Protein AF-A0A7W6FR55-F1 (afdb_monomer_lite)

Foldseek 3Di:
DDVVVVVPDPDPVNLLLLLLLLLLVLLQCQLVCVPPVQFPDPDCPDPPPDQPLSVVLVVCVVVVPRNNVLSVLSNVQSVCSNVVHCNQVSLVVNQVSLVVFLCSLVVSLVVLVVCVVVVNHDPLVNVQSVCSNQLTSVLSNLSSVLSCLVCVVVCVCVVDPDNPPPDPPPNPDPPVVNVVSSVSNNVSSVVSSVQRVLSRVPPRHHNTSVVVVDDD

Organism: NCBI:txid870476

Sequence (216 aa):
MSDAARIAHIDGARAVVIVRWVLGVQCLLSGLNWWFRILPFPNILDPVGGPMKHQVIAAMIATGWMFSAAKIVEILVGVALLANRFAVLILVVAFPILMTTFLLDAIPFGRAAVGFAAGQVTGANLWAAFLDMIFFGGAVFLMQGHLMIEWFGNYRQLFTPTPDAAVPDRGWSCPRAMAVLRWASILIGGASTVWIVGMVGQWLIPWSSLAVLAPR

Structure (mmCIF, N/CA/C/O backbone):
data_AF-A0A7W6FR55-F1
#
_entry.id   AF-A0A7W6FR55-F1
#
loop_
_atom_site.group_PDB
_atom_site.id
_atom_site.type_symbol
_atom_site.label_atom_id
_atom_site.label_alt_id
_atom_site.label_comp_id
_atom_site.label_asym_id
_atom_site.label_entity_id
_atom_site.label_seq_id
_atom_site.pdbx_PDB_ins_code
_atom_site.Cartn_x
_atom_site.Cartn_y
_atom_site.Cartn_z
_atom_site.occupancy
_atom_site.B_iso_or_equiv
_atom_site.auth_seq_id
_atom_site.auth_comp_id
_atom_site.auth_asym_id
_atom_site.auth_atom_id
_atom_site.pdbx_PDB_model_num
ATOM 1 N N . MET A 1 1 ? 37.189 7.272 3.637 1.00 53.88 1 MET A N 1
ATOM 2 C CA . MET A 1 1 ? 35.800 6.999 4.075 1.00 53.88 1 MET A CA 1
ATOM 3 C C . MET A 1 1 ? 35.817 5.682 4.825 1.00 53.88 1 MET A C 1
ATOM 5 O O . MET A 1 1 ? 36.243 4.704 4.230 1.00 53.88 1 MET A O 1
ATOM 9 N N . SER A 1 2 ? 35.465 5.671 6.113 1.00 62.78 2 SER A N 1
ATOM 10 C CA . SER A 1 2 ? 35.416 4.438 6.912 1.00 62.78 2 SER A CA 1
ATOM 11 C C . SER A 1 2 ? 34.261 3.543 6.450 1.00 62.78 2 SER A C 1
ATOM 13 O O . SER A 1 2 ? 33.240 4.047 5.977 1.00 62.78 2 SER A O 1
ATOM 15 N N . ASP A 1 3 ? 34.397 2.226 6.593 1.00 50.66 3 ASP A N 1
ATOM 16 C CA . ASP A 1 3 ? 33.393 1.245 6.150 1.00 50.66 3 ASP A CA 1
ATOM 17 C C . ASP A 1 3 ? 31.998 1.457 6.770 1.00 50.66 3 ASP A C 1
ATOM 19 O O . ASP A 1 3 ? 30.985 1.137 6.149 1.00 50.66 3 ASP A O 1
ATOM 23 N N . ALA A 1 4 ? 31.914 2.124 7.926 1.00 47.72 4 ALA A N 1
ATOM 24 C CA . ALA A 1 4 ? 30.654 2.550 8.538 1.00 47.72 4 ALA A CA 1
ATOM 25 C C . ALA A 1 4 ? 29.849 3.538 7.662 1.00 47.72 4 ALA A C 1
ATOM 27 O O . ALA A 1 4 ? 28.621 3.485 7.639 1.00 47.72 4 ALA A O 1
ATOM 28 N N . ALA A 1 5 ? 30.517 4.397 6.881 1.00 49.84 5 ALA A N 1
ATOM 29 C CA . ALA A 1 5 ? 29.856 5.321 5.954 1.00 49.84 5 ALA A CA 1
ATOM 30 C C . ALA A 1 5 ? 29.344 4.621 4.679 1.00 49.84 5 ALA A C 1
ATOM 32 O O . ALA A 1 5 ? 28.399 5.097 4.053 1.00 49.84 5 ALA A O 1
ATOM 33 N N . ARG A 1 6 ? 29.930 3.473 4.307 1.00 51.12 6 ARG A N 1
ATOM 34 C CA . ARG A 1 6 ? 29.458 2.635 3.190 1.00 51.12 6 ARG A CA 1
ATOM 35 C C . ARG A 1 6 ? 28.197 1.846 3.542 1.00 51.12 6 ARG A C 1
ATOM 37 O O . ARG A 1 6 ? 27.370 1.623 2.666 1.00 51.12 6 ARG A O 1
ATOM 44 N N . ILE A 1 7 ? 28.025 1.466 4.809 1.00 49.22 7 ILE A N 1
ATOM 45 C CA . ILE A 1 7 ? 26.832 0.748 5.294 1.00 49.22 7 ILE A CA 1
ATOM 46 C C . ILE A 1 7 ? 25.595 1.669 5.330 1.00 49.22 7 ILE A C 1
ATOM 48 O O . ILE A 1 7 ? 24.473 1.202 5.148 1.00 49.22 7 ILE A O 1
ATOM 52 N N . ALA A 1 8 ? 25.786 2.984 5.480 1.00 52.12 8 ALA A N 1
ATOM 53 C CA . ALA A 1 8 ? 24.696 3.960 5.541 1.00 52.12 8 ALA A CA 1
ATOM 54 C C . ALA A 1 8 ? 24.111 4.360 4.169 1.00 52.12 8 ALA A C 1
ATOM 56 O O . ALA A 1 8 ? 23.045 4.975 4.116 1.00 52.12 8 ALA A O 1
ATOM 57 N N . HIS A 1 9 ? 24.770 4.022 3.056 1.00 58.94 9 HIS A N 1
ATOM 58 C CA . HIS A 1 9 ? 24.291 4.365 1.719 1.00 58.94 9 HIS A CA 1
ATOM 59 C C . HIS A 1 9 ? 23.661 3.138 1.053 1.00 58.94 9 HIS A C 1
ATOM 61 O O . HIS A 1 9 ? 24.319 2.368 0.357 1.00 58.94 9 HIS A O 1
ATOM 67 N N . ILE A 1 10 ? 22.361 2.928 1.274 1.00 67.69 10 ILE A N 1
ATOM 68 C CA . ILE A 1 10 ? 21.606 1.995 0.434 1.00 67.69 10 ILE A CA 1
ATOM 69 C C . ILE A 1 10 ? 21.520 2.614 -0.964 1.00 67.69 10 ILE A C 1
ATOM 71 O O . ILE A 1 10 ? 20.791 3.587 -1.193 1.00 67.69 10 ILE A O 1
ATOM 75 N N . ASP A 1 11 ? 22.276 2.043 -1.898 1.00 81.50 11 ASP A N 1
ATOM 76 C CA . ASP A 1 11 ? 22.233 2.433 -3.304 1.00 81.50 11 ASP A CA 1
ATOM 77 C C . ASP A 1 11 ? 20.808 2.299 -3.855 1.00 81.50 11 ASP A C 1
ATOM 79 O O . ASP A 1 11 ? 20.072 1.377 -3.491 1.00 81.50 11 ASP A O 1
ATOM 83 N N . GLY A 1 12 ? 20.413 3.205 -4.755 1.00 79.69 12 GLY A N 1
ATOM 84 C CA . GLY A 1 12 ? 19.041 3.258 -5.275 1.00 79.69 12 GLY A CA 1
ATOM 85 C C . GLY A 1 12 ? 18.559 1.931 -5.852 1.00 79.69 12 GLY A C 1
ATOM 86 O O . GLY A 1 12 ? 17.456 1.494 -5.541 1.00 79.69 12 GLY A O 1
ATOM 87 N N . ALA A 1 13 ? 19.432 1.212 -6.559 1.00 86.50 13 ALA A N 1
ATOM 88 C CA . ALA A 1 13 ? 19.125 -0.113 -7.089 1.00 86.50 13 ALA A CA 1
ATOM 89 C C . ALA A 1 13 ? 18.755 -1.133 -5.993 1.00 86.50 13 ALA A C 1
ATOM 91 O O . ALA A 1 13 ? 17.812 -1.905 -6.159 1.00 86.50 13 ALA A O 1
ATOM 92 N N . ARG A 1 14 ? 19.458 -1.125 -4.852 1.00 91.25 14 ARG A N 1
ATOM 93 C CA . ARG A 1 14 ? 19.161 -2.031 -3.728 1.00 91.25 14 ARG A CA 1
ATOM 94 C C . ARG A 1 14 ? 17.834 -1.676 -3.079 1.00 91.25 14 ARG A C 1
ATOM 96 O O . ARG A 1 14 ? 17.050 -2.569 -2.776 1.00 91.25 14 ARG A O 1
ATOM 103 N N . ALA A 1 15 ? 17.569 -0.386 -2.901 1.00 91.88 15 ALA A N 1
ATOM 104 C CA . ALA A 1 15 ? 16.304 0.063 -2.345 1.00 91.88 15 ALA A CA 1
ATOM 105 C C . ALA A 1 15 ? 15.114 -0.296 -3.236 1.00 91.88 15 ALA A C 1
ATOM 107 O O . ALA A 1 15 ? 14.118 -0.791 -2.721 1.00 91.88 15 ALA A O 1
ATOM 108 N N . VAL A 1 16 ? 15.243 -0.135 -4.556 1.00 94.12 16 VAL A N 1
ATOM 109 C CA . VAL A 1 16 ? 14.222 -0.571 -5.518 1.00 94.12 16 VAL A CA 1
ATOM 110 C C . VAL A 1 16 ? 13.932 -2.060 -5.350 1.00 94.12 16 VAL A C 1
ATOM 112 O O . VAL A 1 16 ? 12.769 -2.441 -5.276 1.00 94.12 16 VAL A O 1
ATOM 115 N N . VAL A 1 17 ? 14.961 -2.906 -5.225 1.00 96.19 17 VAL A N 1
ATOM 116 C CA . VAL A 1 17 ? 14.761 -4.343 -4.978 1.00 96.19 17 VAL A CA 1
ATOM 117 C C . VAL A 1 17 ? 14.028 -4.571 -3.655 1.00 96.19 17 VAL A C 1
ATOM 119 O O . VAL A 1 17 ? 13.017 -5.266 -3.652 1.00 96.19 17 VAL A O 1
ATOM 122 N N . ILE A 1 18 ? 14.478 -3.965 -2.555 1.00 96.50 18 ILE A N 1
ATOM 123 C CA . ILE A 1 18 ? 13.850 -4.134 -1.235 1.00 96.50 18 ILE A CA 1
ATOM 124 C C . ILE A 1 18 ? 12.379 -3.711 -1.280 1.00 96.50 18 ILE A C 1
ATOM 126 O O . ILE A 1 18 ? 11.505 -4.514 -0.970 1.00 96.50 18 ILE A O 1
ATOM 130 N N . VAL A 1 19 ? 12.090 -2.485 -1.718 1.00 97.00 19 VAL A N 1
ATOM 131 C CA . VAL A 1 19 ? 10.726 -1.941 -1.747 1.00 97.00 19 VAL A CA 1
ATOM 132 C C . VAL A 1 19 ? 9.830 -2.750 -2.684 1.00 97.00 19 VAL A C 1
ATOM 134 O O . VAL A 1 19 ? 8.685 -3.028 -2.339 1.00 97.00 19 VAL A O 1
ATOM 137 N N . ARG A 1 20 ? 10.349 -3.206 -3.830 1.00 97.38 20 ARG A N 1
ATOM 138 C CA . ARG A 1 20 ? 9.617 -4.080 -4.757 1.00 97.38 20 ARG A CA 1
ATOM 139 C C . ARG A 1 20 ? 9.228 -5.403 -4.109 1.00 97.38 20 ARG A C 1
ATOM 141 O O . ARG A 1 20 ? 8.096 -5.845 -4.274 1.00 97.38 20 ARG A O 1
ATOM 148 N N . TRP A 1 21 ? 10.152 -6.035 -3.391 1.00 97.88 21 TRP A N 1
ATOM 149 C CA . TRP A 1 21 ? 9.871 -7.279 -2.679 1.00 97.88 21 TRP A CA 1
ATOM 150 C C . TRP A 1 21 ? 8.853 -7.066 -1.562 1.00 97.88 21 TRP A C 1
ATOM 152 O O . TRP A 1 21 ? 7.887 -7.816 -1.479 1.00 97.88 21 TRP A O 1
ATOM 162 N N . VAL A 1 22 ? 9.030 -6.021 -0.753 1.00 97.50 22 VAL A N 1
ATOM 163 C CA . VAL A 1 22 ? 8.122 -5.682 0.350 1.00 97.50 22 VAL A CA 1
ATOM 164 C C . VAL A 1 22 ? 6.705 -5.423 -0.173 1.00 97.50 22 VAL A C 1
ATOM 166 O O . VAL A 1 22 ? 5.767 -6.085 0.265 1.00 97.50 22 VAL A O 1
ATOM 169 N N . LEU A 1 23 ? 6.545 -4.546 -1.171 1.00 97.94 23 LEU A N 1
ATOM 170 C CA . LEU A 1 23 ? 5.249 -4.285 -1.802 1.00 97.94 23 LEU A CA 1
ATOM 171 C C . LEU A 1 23 ? 4.663 -5.553 -2.439 1.00 97.94 23 LEU A C 1
ATOM 173 O O . LEU A 1 23 ? 3.483 -5.843 -2.262 1.00 97.94 23 LEU A O 1
ATOM 177 N N . GLY A 1 24 ? 5.490 -6.336 -3.138 1.00 97.62 24 GLY A N 1
ATOM 178 C CA . GLY A 1 24 ? 5.072 -7.581 -3.778 1.00 97.62 24 GLY A CA 1
ATOM 179 C C . GLY A 1 24 ? 4.526 -8.608 -2.784 1.00 97.62 24 GLY A C 1
ATOM 180 O O . GLY A 1 24 ? 3.457 -9.172 -3.014 1.00 97.62 24 GLY A O 1
ATOM 181 N N . VAL A 1 25 ? 5.209 -8.808 -1.650 1.00 96.50 25 VAL A N 1
ATOM 182 C CA . VAL A 1 25 ? 4.732 -9.675 -0.561 1.00 96.50 25 VAL A CA 1
ATOM 183 C C . VAL A 1 25 ? 3.415 -9.152 0.006 1.00 96.50 25 VAL A C 1
ATOM 185 O O . VAL A 1 25 ? 2.478 -9.932 0.156 1.00 96.50 25 VAL A O 1
ATOM 188 N N . GLN A 1 26 ? 3.305 -7.851 0.288 1.00 95.44 26 GLN A N 1
ATOM 189 C CA . GLN A 1 26 ? 2.077 -7.280 0.848 1.00 95.44 26 GLN A CA 1
ATOM 190 C C . GLN A 1 26 ? 0.877 -7.429 -0.090 1.00 95.44 26 GLN A C 1
ATOM 192 O O . GLN A 1 26 ? -0.183 -7.873 0.351 1.00 95.44 26 GLN A O 1
ATOM 197 N N . CYS A 1 27 ? 1.037 -7.120 -1.381 1.00 96.69 27 CYS A N 1
ATOM 198 C CA . CYS A 1 27 ? -0.017 -7.312 -2.376 1.00 96.69 27 CYS A CA 1
ATOM 199 C C . CYS A 1 27 ? -0.405 -8.789 -2.504 1.00 96.69 27 CYS A C 1
ATOM 201 O O . CYS A 1 27 ? -1.591 -9.110 -2.517 1.00 96.69 27 CYS A O 1
ATOM 203 N N . LEU A 1 28 ? 0.576 -9.697 -2.530 1.00 96.56 28 LEU A N 1
ATOM 204 C CA . LEU A 1 28 ? 0.308 -11.129 -2.629 1.00 96.56 28 LEU A CA 1
ATOM 205 C C . LEU A 1 28 ? -0.458 -11.648 -1.406 1.00 96.56 28 LEU A C 1
ATOM 207 O O . LEU A 1 28 ? -1.463 -12.336 -1.567 1.00 96.56 28 LEU A O 1
ATOM 211 N N . LEU A 1 29 ? -0.020 -11.297 -0.194 1.00 93.56 29 LEU A N 1
ATOM 212 C CA . LEU A 1 29 ? -0.692 -11.694 1.045 1.00 93.56 29 LEU A CA 1
ATOM 213 C C . LEU A 1 29 ? -2.097 -11.095 1.142 1.00 93.56 29 LEU A C 1
ATOM 215 O O . LEU A 1 29 ? -3.036 -11.819 1.460 1.00 93.56 29 LEU A O 1
ATOM 219 N N . SER A 1 30 ? -2.260 -9.807 0.826 1.00 92.19 30 SER A N 1
ATOM 220 C CA . SER A 1 30 ? -3.565 -9.133 0.806 1.00 92.19 30 SER A CA 1
ATOM 221 C C . SER A 1 30 ? -4.530 -9.780 -0.189 1.00 92.19 30 SER A C 1
ATOM 223 O O . SER A 1 30 ? -5.693 -10.021 0.143 1.00 92.19 30 SER A O 1
ATOM 225 N N . GLY A 1 31 ? -4.043 -10.106 -1.386 1.00 94.31 31 GLY A N 1
ATOM 226 C CA . GLY A 1 31 ? -4.806 -10.799 -2.411 1.00 94.31 31 GLY A CA 1
ATOM 227 C C . GLY A 1 31 ? -5.231 -12.188 -1.942 1.00 94.31 31 GLY A C 1
ATOM 228 O O . GLY A 1 31 ? -6.422 -12.464 -1.824 1.00 94.31 31 GLY A O 1
ATOM 229 N N . LEU A 1 32 ? -4.268 -13.044 -1.584 1.00 94.94 32 LEU A N 1
ATOM 230 C CA . LEU A 1 32 ? -4.521 -14.409 -1.106 1.00 94.94 32 LEU A CA 1
ATOM 231 C C . LEU A 1 32 ? -5.439 -14.445 0.121 1.00 94.94 32 LEU A C 1
ATOM 233 O O . LEU A 1 32 ? -6.238 -15.374 0.262 1.00 94.94 32 LEU A O 1
ATOM 237 N N . ASN A 1 33 ? -5.375 -13.424 0.980 1.00 91.00 33 ASN A N 1
ATOM 238 C CA . ASN A 1 33 ? -6.209 -13.346 2.168 1.00 91.00 33 ASN A CA 1
ATOM 239 C C . ASN A 1 33 ? -7.706 -13.487 1.854 1.00 91.00 33 ASN A C 1
ATOM 241 O O . ASN A 1 33 ? -8.422 -14.127 2.615 1.00 91.00 33 ASN A O 1
ATOM 245 N N . TRP A 1 34 ? -8.183 -12.960 0.724 1.00 91.31 34 TRP A N 1
ATOM 246 C CA . TRP A 1 34 ? -9.598 -13.054 0.346 1.00 91.31 34 TRP A CA 1
ATOM 247 C C . TRP A 1 34 ? -10.122 -14.490 0.235 1.00 91.31 34 TRP A C 1
ATOM 249 O O . TRP A 1 34 ? -11.246 -14.763 0.654 1.00 91.31 34 TRP A O 1
ATOM 259 N N . TRP A 1 35 ? -9.300 -15.420 -0.246 1.00 91.88 35 TRP A N 1
ATOM 260 C CA . TRP A 1 35 ? -9.699 -16.819 -0.415 1.00 91.88 35 TRP A CA 1
ATOM 261 C C . TRP A 1 35 ? -9.326 -17.691 0.781 1.00 91.88 35 TRP A C 1
ATOM 263 O O . TRP A 1 35 ? -10.089 -18.580 1.152 1.00 91.88 35 TRP A O 1
ATOM 273 N N . PHE A 1 36 ? -8.173 -17.430 1.399 1.00 89.69 36 PHE A N 1
ATOM 274 C CA . PHE A 1 36 ? -7.618 -18.289 2.447 1.00 89.69 36 PHE A CA 1
ATOM 275 C C . PHE A 1 36 ? -7.861 -17.776 3.871 1.00 89.69 36 PHE A C 1
ATOM 277 O O . PHE A 1 36 ? -7.623 -18.518 4.819 1.00 89.69 36 PHE A O 1
ATOM 284 N N . ARG A 1 37 ? -8.340 -16.533 4.032 1.00 85.25 37 ARG A N 1
ATOM 285 C CA . ARG A 1 37 ? -8.651 -15.894 5.326 1.00 85.25 37 ARG A CA 1
ATOM 286 C C . ARG A 1 37 ? -7.502 -15.996 6.341 1.00 85.25 37 ARG A C 1
ATOM 288 O O . ARG A 1 37 ? -7.718 -16.256 7.519 1.00 85.25 37 ARG A O 1
ATOM 295 N N . ILE A 1 38 ? -6.273 -15.824 5.852 1.00 81.38 38 ILE A N 1
ATOM 296 C CA . ILE A 1 38 ? -5.019 -15.911 6.624 1.00 81.38 38 ILE A CA 1
ATOM 297 C C . ILE A 1 38 ? -4.960 -14.809 7.688 1.00 81.38 38 ILE A C 1
ATOM 299 O O . ILE A 1 38 ? -4.481 -15.008 8.804 1.00 81.38 38 ILE A O 1
ATOM 303 N N . LEU A 1 39 ? -5.435 -13.632 7.301 1.00 77.25 39 LEU A N 1
ATOM 304 C CA . LEU A 1 39 ? -5.583 -12.458 8.124 1.00 77.25 39 LEU A CA 1
ATOM 305 C C . LEU A 1 39 ? -7.069 -12.266 8.461 1.00 77.25 39 LEU A C 1
ATOM 307 O O . LEU A 1 39 ? -7.943 -12.595 7.649 1.00 77.25 39 LEU A O 1
ATOM 311 N N . PRO A 1 40 ? -7.367 -11.698 9.634 1.00 67.69 40 PRO A N 1
ATOM 312 C CA . PRO A 1 40 ? -8.736 -11.384 10.018 1.00 67.69 40 PRO A CA 1
ATOM 313 C C . PRO A 1 40 ? -9.402 -10.514 8.948 1.00 67.69 40 PRO A C 1
ATOM 315 O O . PRO A 1 40 ? -8.766 -9.651 8.362 1.00 67.69 40 PRO A O 1
ATOM 318 N N . PHE A 1 41 ? -10.675 -10.742 8.643 1.00 63.47 41 PHE A N 1
ATOM 319 C CA . PHE A 1 41 ? -11.422 -9.817 7.789 1.00 63.47 41 PHE A CA 1
ATOM 320 C C . PHE A 1 41 ? -12.026 -8.710 8.656 1.00 63.47 41 PHE A C 1
ATOM 322 O O . PHE A 1 41 ? -12.456 -9.011 9.772 1.00 63.47 41 PHE A O 1
ATOM 329 N N . PRO A 1 42 ? -12.109 -7.451 8.175 1.00 58.56 42 PRO A N 1
ATOM 330 C CA . PRO A 1 42 ? -12.956 -6.464 8.834 1.00 58.56 42 PRO A CA 1
ATOM 331 C C . PRO A 1 42 ? -14.372 -7.043 8.893 1.00 58.56 42 PRO A C 1
ATOM 333 O O . PRO A 1 42 ? -14.907 -7.483 7.869 1.00 58.56 42 PRO A O 1
ATOM 336 N N . ASN A 1 43 ? -14.929 -7.138 10.098 1.00 53.12 43 ASN A N 1
ATOM 337 C CA . ASN A 1 43 ? -16.183 -7.843 10.306 1.00 53.12 43 ASN A CA 1
ATOM 338 C C . ASN A 1 43 ? -17.302 -7.050 9.628 1.00 53.12 43 ASN A C 1
ATOM 340 O O . ASN A 1 43 ? -17.368 -5.832 9.779 1.00 53.12 43 ASN A O 1
ATOM 344 N N . ILE A 1 44 ? -18.197 -7.736 8.904 1.00 50.12 44 ILE A N 1
ATOM 345 C CA . ILE A 1 44 ? -19.398 -7.104 8.332 1.00 50.12 44 ILE A CA 1
ATOM 346 C C . ILE A 1 44 ? -20.297 -6.439 9.372 1.00 50.12 44 ILE A C 1
ATOM 348 O O . ILE A 1 44 ? -21.083 -5.543 9.074 1.00 50.12 44 ILE A O 1
ATOM 352 N N . LEU A 1 45 ? -20.100 -6.835 10.621 1.00 42.47 45 LEU A N 1
ATOM 353 C CA . LEU A 1 45 ? -20.828 -6.356 11.774 1.00 42.47 45 LEU A CA 1
ATOM 354 C C . LEU A 1 45 ? -20.057 -5.301 12.579 1.00 42.47 45 LEU A C 1
ATOM 356 O O . LEU A 1 45 ? -20.463 -5.009 13.704 1.00 42.47 45 LEU A O 1
ATOM 360 N N . ASP A 1 46 ? -18.962 -4.738 12.050 1.00 51.00 46 ASP A N 1
ATOM 361 C CA . ASP A 1 46 ? -18.313 -3.602 12.710 1.00 51.00 46 ASP A CA 1
ATOM 362 C C . ASP A 1 46 ? -19.327 -2.447 12.861 1.00 51.00 46 ASP A C 1
ATOM 364 O O . ASP A 1 46 ? -20.150 -2.229 11.963 1.00 51.00 46 ASP A O 1
ATOM 368 N N . PRO A 1 47 ? -19.328 -1.722 14.001 1.00 48.03 47 PRO A N 1
ATOM 369 C CA . PRO A 1 47 ? -20.396 -0.788 14.344 1.00 48.03 47 PRO A CA 1
ATOM 370 C C . PRO A 1 47 ? -20.684 0.201 13.214 1.00 48.03 47 PRO A C 1
ATOM 372 O O . PRO A 1 47 ? -19.766 0.725 12.593 1.00 48.03 47 PRO A O 1
ATOM 375 N N . VAL A 1 48 ? -21.959 0.532 12.996 1.00 44.50 48 VAL A N 1
ATOM 376 C CA . VAL A 1 48 ? -22.414 1.449 11.927 1.00 44.50 48 VAL A CA 1
ATOM 377 C C . VAL A 1 48 ? -21.807 2.864 12.056 1.00 44.50 48 VAL A C 1
ATOM 379 O O . VAL A 1 48 ? -21.751 3.603 11.077 1.00 44.50 48 VAL A O 1
ATOM 382 N N . GLY A 1 49 ? -21.292 3.226 13.240 1.00 49.09 49 GLY A N 1
ATOM 383 C CA . GLY A 1 49 ? -20.507 4.448 13.486 1.00 49.09 49 GLY A CA 1
ATOM 384 C C . GLY A 1 49 ? -18.989 4.316 13.270 1.00 49.09 49 GLY A C 1
ATOM 385 O O . GLY A 1 49 ? -18.257 5.278 13.492 1.00 49.09 49 GLY A O 1
ATOM 386 N N . GLY A 1 50 ? -18.511 3.134 12.881 1.00 55.25 50 GLY A N 1
ATOM 387 C CA . GLY A 1 50 ? -17.118 2.819 12.574 1.00 55.25 50 GLY A CA 1
ATOM 388 C C . GLY A 1 50 ? -16.689 3.276 11.171 1.00 55.25 50 GLY A C 1
ATOM 389 O O . GLY A 1 50 ? -17.488 3.818 10.405 1.00 55.25 50 GLY A O 1
ATOM 390 N N . PRO A 1 51 ? -15.405 3.106 10.815 1.00 56.41 51 PRO A N 1
ATOM 391 C CA . PRO A 1 51 ? -14.829 3.695 9.612 1.00 56.41 51 PRO A CA 1
ATOM 392 C C . PRO A 1 51 ? -15.528 3.214 8.328 1.00 56.41 51 PRO A C 1
ATOM 394 O O . PRO A 1 51 ? -15.719 2.020 8.104 1.00 56.41 51 PRO A O 1
ATOM 397 N N . MET A 1 52 ? -15.831 4.177 7.446 1.00 65.38 52 MET A N 1
ATOM 398 C CA . MET A 1 52 ? -16.448 4.037 6.110 1.00 65.38 52 MET A CA 1
ATOM 399 C C . MET A 1 52 ? -15.897 2.869 5.270 1.00 65.38 52 MET A C 1
ATOM 401 O O . MET A 1 52 ? -16.603 2.321 4.424 1.00 65.38 52 MET A O 1
ATOM 405 N N . LYS A 1 53 ? -14.654 2.455 5.540 1.00 71.19 53 LYS A N 1
ATOM 406 C CA . LYS A 1 53 ? -13.982 1.290 4.962 1.00 71.19 53 LYS A CA 1
ATOM 407 C C . LYS A 1 53 ? -14.854 0.038 4.943 1.00 71.19 53 LYS A C 1
ATOM 409 O O . LYS A 1 53 ? -14.913 -0.628 3.911 1.00 71.19 53 LYS A O 1
ATOM 414 N N . HIS A 1 54 ? -15.554 -0.261 6.039 1.00 73.44 54 HIS A N 1
ATOM 415 C CA . HIS A 1 54 ? -16.378 -1.462 6.111 1.00 73.44 54 HIS A CA 1
ATOM 416 C C . HIS A 1 54 ? -17.512 -1.436 5.069 1.00 73.44 54 HIS A C 1
ATOM 418 O O . HIS A 1 54 ? -17.673 -2.369 4.284 1.00 73.44 54 HIS A O 1
ATOM 424 N N . GLN A 1 55 ? -18.235 -0.317 4.991 1.00 79.31 55 GLN A N 1
ATOM 425 C CA . GLN A 1 55 ? -19.367 -0.140 4.077 1.00 79.31 55 GLN A CA 1
ATOM 426 C C . GLN A 1 55 ? -18.940 -0.191 2.607 1.00 79.31 55 GLN A C 1
ATOM 428 O O . GLN A 1 55 ? -19.631 -0.789 1.785 1.00 79.31 55 GLN A O 1
ATOM 433 N N . VAL A 1 56 ? -17.784 0.393 2.270 1.00 82.69 56 VAL A N 1
ATOM 434 C CA . VAL A 1 56 ? -17.265 0.348 0.895 1.00 82.69 56 VAL A CA 1
ATOM 435 C C . VAL A 1 56 ? -16.880 -1.078 0.506 1.00 82.69 56 VAL A C 1
ATOM 437 O O . VAL A 1 56 ? -17.257 -1.537 -0.570 1.00 82.69 56 VAL A O 1
ATOM 440 N N . ILE A 1 57 ? -16.186 -1.808 1.386 1.00 83.69 57 ILE A N 1
ATOM 441 C CA . ILE A 1 57 ? -15.835 -3.212 1.137 1.00 83.69 57 ILE A CA 1
ATOM 442 C C . ILE A 1 57 ? -17.105 -4.063 1.003 1.00 83.69 57 ILE A C 1
ATOM 444 O O . ILE A 1 57 ? -17.213 -4.840 0.057 1.00 83.69 57 ILE A O 1
ATOM 448 N N . ALA A 1 58 ? -18.088 -3.883 1.889 1.00 84.62 58 ALA A N 1
ATOM 449 C CA . ALA A 1 58 ? -19.366 -4.587 1.820 1.00 84.62 58 ALA A CA 1
ATOM 450 C C . ALA A 1 58 ? -20.099 -4.318 0.497 1.00 84.62 58 ALA A C 1
ATOM 452 O O . ALA A 1 58 ? -20.567 -5.259 -0.143 1.00 84.62 58 ALA A O 1
ATOM 453 N N . ALA A 1 59 ? -20.133 -3.065 0.034 1.00 88.62 59 ALA A N 1
ATOM 454 C CA . ALA A 1 59 ? -20.715 -2.708 -1.257 1.00 88.62 59 ALA A CA 1
ATOM 455 C C . ALA A 1 59 ? -19.971 -3.374 -2.428 1.00 88.62 59 ALA A C 1
ATOM 457 O O . ALA A 1 59 ? -20.601 -3.938 -3.322 1.00 88.62 59 ALA A O 1
ATOM 458 N N . MET A 1 60 ? -18.634 -3.381 -2.411 1.00 89.25 60 MET A N 1
ATOM 459 C CA . MET A 1 60 ? -17.838 -4.065 -3.436 1.00 89.25 60 MET A CA 1
ATOM 460 C C . MET A 1 60 ? -18.077 -5.578 -3.443 1.00 89.25 60 MET A C 1
ATOM 462 O O . MET A 1 60 ? -18.121 -6.178 -4.516 1.00 89.25 60 MET A O 1
ATOM 466 N N . ILE A 1 61 ? -18.247 -6.202 -2.277 1.00 88.50 61 ILE A N 1
ATOM 467 C CA . ILE A 1 61 ? -18.577 -7.629 -2.167 1.00 88.50 61 ILE A CA 1
ATOM 468 C C . ILE A 1 61 ? -19.991 -7.893 -2.694 1.00 88.50 61 ILE A C 1
ATOM 470 O O . ILE A 1 61 ? -20.185 -8.840 -3.452 1.00 88.50 61 ILE A O 1
ATOM 474 N N . ALA A 1 62 ? -20.959 -7.034 -2.365 1.00 90.31 62 ALA A N 1
ATOM 475 C CA . ALA A 1 62 ? -22.349 -7.168 -2.802 1.00 90.31 62 ALA A CA 1
ATOM 476 C C . ALA A 1 62 ? -22.510 -7.132 -4.332 1.00 90.31 62 ALA A C 1
ATOM 478 O O . ALA A 1 62 ? -23.425 -7.750 -4.867 1.00 90.31 62 ALA A O 1
ATOM 479 N N . THR A 1 63 ? -21.597 -6.472 -5.054 1.00 92.81 63 THR A N 1
ATOM 480 C CA . THR A 1 63 ? -21.582 -6.492 -6.532 1.00 92.81 63 THR A CA 1
ATOM 481 C C . THR A 1 63 ? -21.234 -7.865 -7.121 1.00 92.81 63 THR A C 1
ATOM 483 O O . THR A 1 63 ? -21.411 -8.081 -8.317 1.00 92.81 63 THR A O 1
ATOM 486 N N . GLY A 1 64 ? -20.699 -8.787 -6.315 1.00 89.44 64 GLY A N 1
ATOM 487 C CA . GLY A 1 64 ? -20.358 -10.156 -6.705 1.00 89.44 64 GLY A CA 1
ATOM 488 C C . GLY A 1 64 ? -19.025 -10.322 -7.440 1.00 89.44 64 GLY A C 1
ATOM 489 O O . GLY A 1 64 ? -18.503 -11.434 -7.490 1.00 89.44 64 GLY A O 1
ATOM 490 N N . TRP A 1 65 ? -18.430 -9.250 -7.975 1.00 93.88 65 TRP A N 1
ATOM 491 C CA . TRP A 1 65 ? -17.202 -9.361 -8.776 1.00 93.88 65 TRP A CA 1
ATOM 492 C C . TRP A 1 65 ? -16.123 -8.323 -8.449 1.00 93.88 65 TRP A C 1
ATOM 494 O O . TRP A 1 65 ? -14.942 -8.650 -8.560 1.00 93.88 65 TRP A O 1
ATOM 504 N N . MET A 1 66 ? -16.476 -7.102 -8.021 1.00 94.12 66 MET A N 1
ATOM 505 C CA . MET A 1 66 ? -15.508 -5.997 -7.926 1.00 94.12 66 MET A CA 1
ATOM 506 C C . MET A 1 66 ? -14.395 -6.262 -6.908 1.00 94.12 66 MET A C 1
ATOM 508 O O . MET A 1 66 ? -13.219 -6.066 -7.215 1.00 94.12 66 MET A O 1
ATOM 512 N N . PHE A 1 67 ? -14.746 -6.734 -5.706 1.00 91.56 67 PHE A N 1
ATOM 513 C CA . PHE A 1 67 ? -13.744 -7.027 -4.677 1.00 91.56 67 PHE A CA 1
ATOM 514 C C . PHE A 1 67 ? -12.836 -8.193 -5.091 1.00 91.56 67 PHE A C 1
ATOM 516 O O . PHE A 1 67 ? -11.615 -8.090 -5.004 1.00 91.56 67 PHE A O 1
ATOM 523 N N . SER A 1 68 ? -13.420 -9.262 -5.638 1.00 94.69 68 SER A N 1
ATOM 524 C CA . SER A 1 68 ? -12.672 -10.410 -6.160 1.00 94.69 68 SER A CA 1
ATOM 525 C C . SER A 1 68 ? -11.715 -10.006 -7.284 1.00 94.69 68 SER A C 1
ATOM 527 O O . SER A 1 68 ? -10.559 -10.417 -7.274 1.00 94.69 68 SER A O 1
ATOM 529 N N . ALA A 1 69 ? -12.154 -9.160 -8.221 1.00 96.38 69 ALA A N 1
ATOM 530 C CA . ALA A 1 69 ? -11.310 -8.654 -9.300 1.00 96.38 69 ALA A CA 1
ATOM 531 C C . ALA A 1 69 ? -10.122 -7.843 -8.761 1.00 96.38 69 ALA A C 1
ATOM 533 O O . ALA A 1 69 ? -8.987 -8.087 -9.168 1.00 96.38 69 ALA A O 1
ATOM 534 N N . ALA A 1 70 ? -10.354 -6.947 -7.795 1.00 95.69 70 ALA A N 1
ATOM 535 C CA . ALA A 1 70 ? -9.279 -6.194 -7.148 1.00 95.69 70 ALA A CA 1
ATOM 536 C C . ALA A 1 70 ? -8.246 -7.127 -6.492 1.00 95.69 70 ALA A C 1
ATOM 538 O O . ALA A 1 70 ? -7.044 -6.939 -6.669 1.00 95.69 70 ALA A O 1
ATOM 539 N N . LYS A 1 71 ? -8.697 -8.183 -5.804 1.00 95.44 71 LYS A N 1
ATOM 540 C CA . LYS A 1 71 ? -7.810 -9.159 -5.153 1.00 95.44 71 LYS A CA 1
ATOM 541 C C . LYS A 1 71 ? -7.056 -10.050 -6.135 1.00 95.44 71 LYS A C 1
ATOM 543 O O . LYS A 1 71 ? -5.897 -10.366 -5.882 1.00 95.44 71 LYS A O 1
ATOM 548 N N . ILE A 1 72 ? -7.648 -10.393 -7.281 1.00 97.62 72 ILE A N 1
ATOM 549 C CA . ILE A 1 72 ? -6.934 -11.091 -8.362 1.00 97.62 72 ILE A CA 1
ATOM 550 C C . ILE A 1 72 ? -5.807 -10.201 -8.885 1.00 97.62 72 ILE A C 1
ATOM 552 O O . ILE A 1 72 ? -4.676 -10.664 -9.023 1.00 97.62 72 ILE A O 1
ATOM 556 N N . VAL A 1 73 ? -6.087 -8.919 -9.133 1.00 97.81 73 VAL A N 1
ATOM 557 C CA . VAL A 1 73 ? -5.055 -7.982 -9.587 1.00 97.81 73 VAL A CA 1
ATOM 558 C C . VAL A 1 73 ? -3.966 -7.816 -8.525 1.00 97.81 73 VAL A C 1
ATOM 560 O O . VAL A 1 73 ? -2.797 -7.872 -8.884 1.00 97.81 73 VAL A O 1
ATOM 563 N N . GLU A 1 74 ? -4.292 -7.716 -7.232 1.00 97.56 74 GLU A N 1
ATOM 564 C CA . GLU A 1 74 ? -3.281 -7.690 -6.159 1.00 97.56 74 GLU A CA 1
ATOM 565 C C . GLU A 1 74 ? -2.370 -8.933 -6.168 1.00 97.56 74 GLU A C 1
ATOM 567 O O . GLU A 1 74 ? -1.154 -8.793 -6.022 1.00 97.56 74 GLU A O 1
ATOM 572 N N . ILE A 1 75 ? -2.913 -10.134 -6.409 1.00 98.25 75 ILE A N 1
ATOM 573 C CA . ILE A 1 75 ? -2.103 -11.356 -6.568 1.00 98.25 75 ILE A CA 1
ATOM 574 C C . ILE A 1 75 ? -1.173 -11.231 -7.776 1.00 98.25 75 ILE A C 1
ATOM 576 O O . ILE A 1 75 ? 0.023 -11.503 -7.660 1.00 98.25 75 ILE A O 1
ATOM 580 N N . LEU A 1 76 ? -1.699 -10.811 -8.932 1.00 98.31 76 LEU A N 1
ATOM 581 C CA . LEU A 1 76 ? -0.904 -10.653 -10.153 1.00 98.31 76 LEU A CA 1
ATOM 582 C C . LEU A 1 76 ? 0.219 -9.629 -9.964 1.00 98.31 76 LEU A C 1
ATOM 584 O O . LEU A 1 76 ? 1.350 -9.886 -10.373 1.00 98.31 76 LEU A O 1
ATOM 588 N N . VAL A 1 77 ? -0.074 -8.510 -9.296 1.00 98.0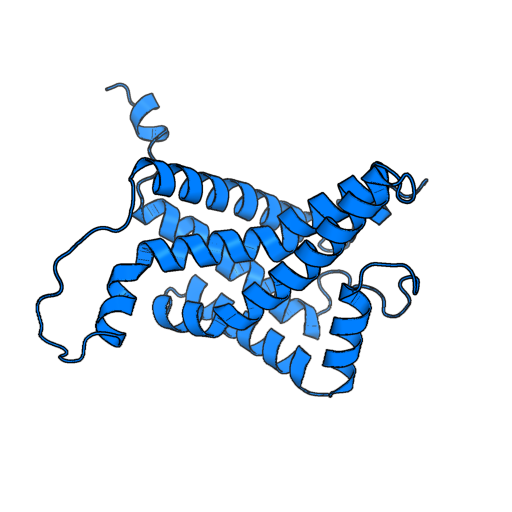6 77 VAL A N 1
ATOM 589 C CA . VAL A 1 77 ? 0.905 -7.490 -8.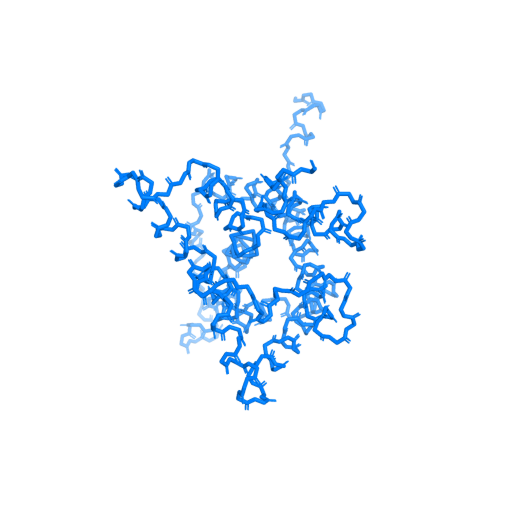899 1.00 98.06 77 VAL A CA 1
ATOM 590 C C . VAL A 1 77 ? 1.969 -8.101 -8.000 1.00 98.06 77 VAL A C 1
ATOM 592 O O . VAL A 1 77 ? 3.157 -7.980 -8.297 1.00 98.06 77 VAL A O 1
ATOM 595 N N . GLY A 1 78 ? 1.562 -8.810 -6.948 1.00 97.81 78 GLY A N 1
ATOM 596 C CA . GLY A 1 78 ? 2.479 -9.460 -6.023 1.00 97.81 78 GLY A CA 1
ATOM 597 C C . GLY A 1 78 ? 3.443 -10.414 -6.726 1.00 97.81 78 GLY A C 1
ATOM 598 O O . GLY A 1 78 ? 4.659 -10.272 -6.610 1.00 97.81 78 GLY A O 1
ATOM 599 N N . VAL A 1 79 ? 2.916 -11.334 -7.536 1.00 98.38 79 VAL A N 1
ATOM 600 C CA . VAL A 1 79 ? 3.721 -12.301 -8.299 1.00 98.38 79 VAL A CA 1
ATOM 601 C C . VAL A 1 79 ? 4.655 -11.601 -9.290 1.00 98.38 79 VAL A C 1
ATOM 603 O O . VAL A 1 79 ? 5.840 -11.927 -9.350 1.00 98.38 79 VAL A O 1
ATOM 606 N N . ALA A 1 80 ? 4.155 -10.623 -10.046 1.00 97.88 80 ALA A N 1
ATOM 607 C CA . ALA A 1 80 ? 4.934 -9.880 -11.033 1.00 97.88 80 ALA A CA 1
ATOM 608 C C . ALA A 1 80 ? 6.103 -9.107 -10.396 1.00 97.88 80 ALA A C 1
ATOM 610 O O . ALA A 1 80 ? 7.230 -9.161 -10.896 1.00 97.88 80 ALA A O 1
ATOM 611 N N . LEU A 1 81 ? 5.866 -8.434 -9.265 1.00 97.75 81 LEU A N 1
ATOM 612 C CA . LEU A 1 81 ? 6.901 -7.699 -8.536 1.00 97.75 81 LEU A CA 1
ATOM 613 C C . LEU A 1 81 ? 7.946 -8.640 -7.921 1.00 97.75 81 LEU A C 1
ATOM 615 O O . LEU A 1 81 ? 9.145 -8.370 -8.029 1.00 97.75 81 LEU A O 1
ATOM 619 N N . LEU A 1 82 ? 7.529 -9.766 -7.338 1.00 97.81 82 LEU A N 1
ATOM 620 C CA . LEU A 1 82 ? 8.451 -10.752 -6.762 1.00 97.81 82 LEU A CA 1
ATOM 621 C C . LEU A 1 82 ? 9.312 -11.426 -7.837 1.00 97.81 82 LEU A C 1
ATOM 623 O O . LEU A 1 82 ? 10.530 -11.518 -7.689 1.00 97.81 82 LEU A O 1
ATOM 627 N N . ALA A 1 83 ? 8.704 -11.805 -8.962 1.00 97.69 83 ALA A N 1
ATOM 628 C CA . ALA A 1 83 ? 9.396 -12.401 -10.103 1.00 97.69 83 ALA A CA 1
ATOM 629 C C . ALA A 1 83 ? 10.186 -11.386 -10.950 1.00 97.69 83 ALA A C 1
ATOM 631 O O . ALA A 1 83 ? 10.844 -11.780 -11.912 1.00 97.69 83 ALA A O 1
ATOM 632 N N . ASN A 1 84 ? 10.116 -10.087 -10.632 1.00 96.19 84 ASN A N 1
ATOM 633 C CA . ASN A 1 84 ? 10.677 -9.005 -11.445 1.00 96.19 84 ASN A CA 1
ATOM 634 C C . ASN A 1 84 ? 10.215 -9.034 -12.915 1.00 96.19 84 ASN A C 1
ATOM 636 O O . ASN A 1 84 ? 10.983 -8.739 -13.831 1.00 96.19 84 ASN A O 1
ATOM 640 N N . ARG A 1 85 ? 8.964 -9.422 -13.163 1.00 95.31 85 ARG A N 1
ATOM 641 C CA . ARG A 1 85 ? 8.418 -9.554 -14.513 1.00 95.31 85 ARG A CA 1
ATOM 642 C C . ARG A 1 85 ? 7.322 -8.523 -14.714 1.00 95.31 85 ARG A C 1
ATOM 644 O O . ARG A 1 85 ? 6.396 -8.459 -13.921 1.00 95.31 85 ARG A O 1
ATOM 651 N N . PHE A 1 86 ? 7.430 -7.717 -15.771 1.00 94.31 86 PHE A N 1
ATOM 652 C CA . PHE A 1 86 ? 6.486 -6.627 -16.061 1.00 94.31 86 PHE A CA 1
ATOM 653 C C . PHE A 1 86 ? 6.337 -5.603 -14.921 1.00 94.31 86 PHE A C 1
ATOM 655 O O . PHE A 1 86 ? 5.290 -4.978 -14.801 1.00 94.31 86 PHE A O 1
ATOM 662 N N . ALA A 1 87 ? 7.373 -5.410 -14.096 1.00 93.12 87 ALA A N 1
ATOM 663 C CA . ALA A 1 87 ? 7.284 -4.603 -12.877 1.00 93.12 87 ALA A CA 1
ATOM 664 C C . ALA A 1 87 ? 6.784 -3.167 -13.135 1.00 93.12 87 ALA A C 1
ATOM 666 O O . ALA A 1 87 ? 5.910 -2.682 -12.434 1.00 93.12 87 ALA A O 1
ATOM 667 N N . VAL A 1 88 ? 7.269 -2.515 -14.190 1.00 92.75 88 VAL A N 1
ATOM 668 C CA . VAL A 1 88 ? 6.823 -1.170 -14.590 1.00 92.75 88 VAL A CA 1
ATOM 669 C C . VAL A 1 88 ? 5.332 -1.176 -14.966 1.00 92.75 88 VAL A C 1
ATOM 671 O O . VAL A 1 88 ? 4.533 -0.442 -14.392 1.00 92.75 88 VAL A O 1
ATOM 674 N N . LEU A 1 89 ? 4.919 -2.064 -15.877 1.00 93.56 89 LEU A N 1
ATOM 675 C CA . LEU A 1 89 ? 3.526 -2.164 -16.329 1.00 93.56 89 LEU A CA 1
ATOM 676 C C . LEU A 1 89 ? 2.564 -2.499 -15.180 1.00 93.56 89 LEU A C 1
ATOM 678 O O . LEU A 1 89 ? 1.502 -1.891 -15.060 1.00 93.56 89 LEU A O 1
ATOM 682 N N . ILE A 1 90 ? 2.932 -3.458 -14.330 1.00 96.31 90 ILE A N 1
ATOM 683 C CA . ILE A 1 90 ? 2.044 -3.952 -13.280 1.00 96.31 90 ILE A CA 1
ATOM 684 C C . ILE A 1 90 ? 1.817 -2.909 -12.185 1.00 96.31 90 ILE A C 1
ATOM 686 O O . ILE A 1 90 ? 0.728 -2.867 -11.623 1.00 96.31 90 ILE A O 1
ATOM 690 N N . LEU A 1 91 ? 2.781 -2.014 -11.931 1.00 96.56 91 LEU A N 1
ATOM 691 C CA . LEU A 1 91 ? 2.572 -0.877 -11.034 1.00 96.56 91 LEU A CA 1
ATOM 692 C C . LEU A 1 91 ? 1.502 0.074 -11.583 1.00 96.56 91 LEU A C 1
ATOM 694 O O . LEU A 1 91 ? 0.646 0.513 -10.824 1.00 96.56 91 LEU A O 1
ATOM 698 N N . VAL A 1 92 ? 1.485 0.362 -12.886 1.00 95.56 92 VAL A N 1
ATOM 699 C CA . VAL A 1 92 ? 0.435 1.213 -13.484 1.00 95.56 92 VAL A CA 1
ATOM 700 C C . VAL A 1 92 ? -0.938 0.569 -13.329 1.00 95.56 92 VAL A C 1
ATOM 702 O O . VAL A 1 92 ? -1.890 1.239 -12.938 1.00 95.56 92 VAL A O 1
ATOM 705 N N . VAL A 1 93 ? -1.028 -0.741 -13.568 1.00 95.94 93 VAL A N 1
ATOM 706 C CA . VAL A 1 93 ? -2.264 -1.512 -13.370 1.00 95.94 93 VAL A CA 1
ATOM 707 C C . VAL A 1 93 ? -2.692 -1.522 -11.895 1.00 95.94 93 VAL A C 1
ATOM 709 O O . VAL A 1 93 ? -3.880 -1.406 -11.602 1.00 95.94 93 VAL A O 1
ATOM 712 N N . ALA A 1 94 ? -1.741 -1.619 -10.960 1.00 96.88 94 ALA A N 1
ATOM 713 C CA . ALA A 1 94 ? -1.999 -1.614 -9.519 1.00 96.88 94 ALA A CA 1
ATOM 714 C C . ALA A 1 94 ? -2.450 -0.252 -8.984 1.00 96.88 94 ALA A C 1
ATOM 716 O O . ALA A 1 94 ? -3.134 -0.192 -7.963 1.00 96.88 94 ALA A O 1
ATOM 717 N N . PHE A 1 95 ? -2.046 0.839 -9.639 1.00 96.88 95 PHE A N 1
ATOM 718 C CA . PHE A 1 95 ? -2.224 2.199 -9.140 1.00 96.88 95 PHE A CA 1
ATOM 719 C C . PHE A 1 95 ? -3.654 2.524 -8.680 1.00 96.88 95 PHE A C 1
ATOM 721 O O . PHE A 1 95 ? -3.789 2.954 -7.534 1.00 96.88 95 PHE A O 1
ATOM 728 N N . PRO A 1 96 ? -4.725 2.306 -9.476 1.00 96.94 96 PRO A N 1
ATOM 729 C CA . PRO A 1 96 ? -6.083 2.592 -9.017 1.00 96.94 96 PRO A CA 1
ATOM 730 C C . PRO A 1 96 ? -6.458 1.793 -7.764 1.00 96.94 96 PRO A C 1
ATOM 732 O O . PRO A 1 96 ? -7.073 2.345 -6.860 1.00 96.94 96 PRO A O 1
ATOM 735 N N . ILE A 1 97 ? -6.037 0.530 -7.666 1.00 96.00 97 ILE A N 1
ATOM 736 C CA . ILE A 1 97 ? -6.356 -0.333 -6.522 1.00 96.00 97 ILE A CA 1
ATOM 737 C C . ILE A 1 97 ? -5.638 0.161 -5.268 1.00 96.00 97 ILE A C 1
ATOM 739 O O . ILE A 1 97 ? -6.278 0.381 -4.244 1.00 96.00 97 ILE A O 1
ATOM 743 N N . LEU A 1 98 ? -4.325 0.393 -5.344 1.00 96.88 98 LEU A N 1
ATOM 744 C CA . LEU A 1 98 ? -3.544 0.846 -4.189 1.00 96.88 98 LEU A CA 1
ATOM 745 C C . LEU A 1 98 ? -3.903 2.275 -3.768 1.00 96.88 98 LEU A C 1
ATOM 747 O O . LEU A 1 98 ? -3.910 2.571 -2.575 1.00 96.88 98 LEU A O 1
ATOM 751 N N . MET A 1 99 ? -4.263 3.139 -4.721 1.00 96.38 99 MET A N 1
ATOM 752 C CA . MET A 1 99 ? -4.826 4.459 -4.438 1.00 96.38 99 MET A CA 1
ATOM 753 C C . MET A 1 99 ? -6.153 4.334 -3.686 1.00 96.38 99 MET A C 1
ATOM 755 O O . MET A 1 99 ? -6.336 4.988 -2.664 1.00 96.38 99 MET A O 1
ATOM 759 N N . THR A 1 100 ? -7.081 3.487 -4.144 1.00 93.31 100 THR A N 1
ATOM 760 C CA . THR A 1 100 ? -8.345 3.271 -3.428 1.00 93.31 100 THR A CA 1
ATOM 761 C C . THR A 1 100 ? -8.101 2.709 -2.028 1.00 93.31 100 THR A C 1
ATOM 763 O O . THR A 1 100 ? -8.708 3.200 -1.081 1.00 93.31 100 THR A O 1
ATOM 766 N N . THR A 1 101 ? -7.176 1.760 -1.863 1.00 92.19 101 THR A N 1
ATOM 767 C CA . THR A 1 101 ? -6.782 1.243 -0.542 1.00 92.19 101 THR A CA 1
ATOM 768 C C . THR A 1 101 ? -6.248 2.352 0.364 1.00 92.19 101 THR A C 1
ATOM 770 O O . THR A 1 101 ? -6.668 2.452 1.512 1.00 92.19 101 THR A O 1
ATOM 773 N N . PHE A 1 102 ? -5.392 3.240 -0.151 1.00 94.94 102 PHE A N 1
ATOM 774 C CA . PHE A 1 102 ? -4.937 4.418 0.587 1.00 94.94 102 PHE A CA 1
ATOM 775 C C . PHE A 1 102 ? -6.084 5.340 0.995 1.00 94.94 102 PHE A C 1
ATOM 777 O O . PHE A 1 102 ? -6.183 5.713 2.161 1.00 94.94 102 PHE A O 1
ATOM 784 N N . LEU A 1 103 ? -6.981 5.677 0.068 1.00 92.81 103 LEU A N 1
ATOM 785 C CA . LEU A 1 103 ? -8.119 6.553 0.348 1.00 92.81 103 LEU A CA 1
ATOM 786 C C . LEU A 1 103 ? -9.074 5.955 1.389 1.00 92.81 103 LEU A C 1
ATOM 788 O O . LEU A 1 103 ? -9.601 6.696 2.221 1.00 92.81 103 LEU A O 1
ATOM 792 N N . LEU A 1 104 ? -9.261 4.632 1.374 1.00 88.62 104 LEU A N 1
ATOM 793 C CA . LEU A 1 104 ? -10.085 3.917 2.349 1.00 88.62 104 LEU A CA 1
ATOM 794 C C . LEU A 1 104 ? -9.578 4.059 3.786 1.00 88.62 104 LEU A C 1
ATOM 796 O O . LEU A 1 104 ? -10.399 3.976 4.696 1.00 88.62 104 LEU A O 1
ATOM 800 N N . ASP A 1 105 ? -8.284 4.313 3.991 1.00 89.38 105 ASP A N 1
ATOM 801 C CA . ASP A 1 105 ? -7.709 4.531 5.322 1.00 89.38 105 ASP A CA 1
ATOM 802 C C . ASP A 1 105 ? -7.453 6.024 5.619 1.00 89.38 105 ASP A C 1
ATOM 804 O O . ASP A 1 105 ? -7.685 6.497 6.735 1.00 89.38 105 ASP A O 1
ATOM 808 N N . ALA A 1 106 ? -7.057 6.807 4.612 1.00 92.19 106 ALA A N 1
ATOM 809 C CA . ALA A 1 106 ? -6.767 8.233 4.751 1.00 92.19 106 ALA A CA 1
ATOM 810 C C . ALA A 1 106 ? -8.018 9.074 5.050 1.00 92.19 106 ALA A C 1
ATOM 812 O O . ALA A 1 106 ? -7.965 9.989 5.875 1.00 92.19 106 ALA A O 1
ATOM 813 N N . ILE A 1 107 ? -9.159 8.770 4.417 1.00 90.94 107 ILE A N 1
ATOM 814 C CA . ILE A 1 107 ? -10.407 9.515 4.641 1.00 90.94 107 ILE A CA 1
ATOM 815 C C . ILE A 1 107 ? -10.916 9.325 6.083 1.00 90.94 107 ILE A C 1
ATOM 817 O O . ILE A 1 107 ? -11.188 10.334 6.743 1.00 90.94 107 ILE A O 1
ATOM 821 N N . PRO A 1 108 ? -11.031 8.091 6.624 1.00 85.81 108 PRO A N 1
ATOM 822 C CA . PRO A 1 108 ? -11.384 7.897 8.029 1.00 85.81 108 PRO A CA 1
ATOM 823 C C . PRO A 1 108 ? -10.431 8.583 9.004 1.00 85.81 108 PRO A C 1
ATOM 825 O O . PRO A 1 108 ? -10.908 9.204 9.953 1.00 85.81 108 PRO A O 1
ATOM 828 N N . PHE A 1 109 ? -9.117 8.542 8.759 1.00 89.44 109 PHE A N 1
ATOM 829 C CA . PHE A 1 109 ? -8.150 9.269 9.582 1.00 89.44 109 PHE A CA 1
ATOM 830 C C . PHE A 1 109 ? -8.405 10.782 9.571 1.00 89.44 109 PHE A C 1
ATOM 832 O O . PHE A 1 109 ? -8.496 11.394 10.634 1.00 89.44 109 PHE A O 1
ATOM 839 N N . GLY A 1 110 ? -8.607 11.386 8.395 1.00 90.69 110 GLY A N 1
ATOM 840 C CA . GLY A 1 110 ? -8.923 12.813 8.287 1.00 90.69 110 GLY A CA 1
ATOM 841 C C . GLY A 1 110 ? -10.192 13.196 9.057 1.00 90.69 110 GLY A C 1
ATOM 842 O O . GLY A 1 110 ? -10.214 14.196 9.774 1.00 90.69 110 GLY A O 1
ATOM 843 N N . ARG A 1 111 ? -11.236 12.360 8.989 1.00 87.44 111 ARG A N 1
ATOM 844 C CA . ARG A 1 111 ? -12.466 12.552 9.778 1.00 87.44 111 ARG A CA 1
ATOM 845 C C . ARG A 1 111 ? -12.221 12.406 11.278 1.00 87.44 111 ARG A C 1
ATOM 847 O O . ARG A 1 111 ? -12.744 13.208 12.047 1.00 87.44 111 ARG A O 1
ATOM 854 N N . ALA A 1 112 ? -11.431 11.417 11.694 1.00 87.25 112 ALA A N 1
ATOM 855 C CA . ALA A 1 112 ? -11.062 11.223 13.092 1.00 87.25 112 ALA A CA 1
ATOM 856 C C . ALA A 1 112 ? -10.270 12.422 13.635 1.00 87.25 112 ALA A C 1
ATOM 858 O O . ALA A 1 112 ? -10.514 12.843 14.761 1.00 87.25 112 ALA A O 1
ATOM 859 N N . ALA A 1 113 ? -9.384 13.016 12.830 1.00 90.12 113 ALA A N 1
ATOM 860 C CA . ALA A 1 113 ? -8.625 14.209 13.203 1.00 90.12 113 ALA A CA 1
ATOM 861 C C . ALA A 1 113 ? -9.536 15.426 13.430 1.00 90.12 113 ALA A C 1
ATOM 863 O O . ALA A 1 113 ? -9.405 16.111 14.443 1.00 90.12 113 ALA A O 1
ATOM 864 N N . VAL A 1 114 ? -10.506 15.657 12.537 1.00 91.81 114 VAL A N 1
ATOM 865 C CA . VAL A 1 114 ? -11.514 16.720 12.711 1.00 91.81 114 VAL A CA 1
ATOM 866 C C . VAL A 1 114 ? -12.387 16.455 13.941 1.00 91.81 114 VAL A C 1
ATOM 868 O O . VAL A 1 114 ? -12.603 17.356 14.749 1.00 91.81 114 VAL A O 1
ATOM 871 N N . GLY A 1 115 ? -12.850 15.216 14.124 1.00 89.81 115 GLY A N 1
ATOM 872 C CA . GLY A 1 115 ? -13.650 14.822 15.284 1.00 89.81 115 GLY A CA 1
ATOM 873 C C . GLY A 1 115 ? -12.892 14.964 16.607 1.00 89.81 115 GLY A C 1
ATOM 874 O O . GLY A 1 115 ? -13.471 15.395 17.600 1.00 89.81 115 GLY A O 1
ATOM 875 N N . PHE A 1 116 ? -11.592 14.667 16.624 1.00 88.88 116 PHE A N 1
ATOM 876 C CA . PHE A 1 116 ? -10.729 14.881 17.785 1.00 88.88 116 PHE A CA 1
ATOM 877 C C . PHE A 1 116 ? -10.582 16.372 18.105 1.00 88.88 116 PHE A C 1
ATOM 879 O O . PHE A 1 116 ? -10.755 16.766 19.256 1.00 88.88 116 PHE A O 1
ATOM 886 N N . ALA A 1 117 ? -10.352 17.215 17.092 1.00 93.81 117 ALA A N 1
ATOM 887 C CA . ALA A 1 117 ? -10.280 18.666 17.273 1.00 93.81 117 ALA A CA 1
ATOM 888 C C . ALA A 1 117 ? -11.598 19.261 17.809 1.00 93.81 117 ALA A C 1
ATOM 890 O O . ALA A 1 117 ? -11.581 20.237 18.553 1.00 93.81 117 ALA A O 1
ATOM 891 N N . ALA A 1 118 ? -12.733 18.646 17.468 1.00 94.56 118 ALA A N 1
ATOM 892 C CA . ALA A 1 118 ? -14.060 18.999 17.969 1.00 94.56 118 ALA A CA 1
ATOM 893 C C . ALA A 1 118 ? -14.424 18.346 19.323 1.00 94.56 118 ALA A C 1
ATOM 895 O O . ALA A 1 118 ? -15.533 18.551 19.812 1.00 94.56 118 ALA A O 1
ATOM 896 N N . GLY A 1 119 ? -13.543 17.528 19.917 1.00 91.88 119 GLY A N 1
ATOM 897 C CA . GLY A 1 119 ? -13.801 16.812 21.175 1.00 91.88 119 GLY A CA 1
ATOM 898 C C . GLY A 1 119 ? -14.795 15.644 21.073 1.00 91.88 119 GLY A C 1
ATOM 899 O O . GLY A 1 119 ? -15.257 15.140 22.091 1.00 91.88 119 GLY A O 1
ATOM 900 N N . GLN A 1 120 ? -15.135 15.205 19.859 1.00 87.62 120 GLN A N 1
ATOM 901 C CA . GLN A 1 120 ? -16.104 14.132 19.584 1.00 87.62 120 GLN A CA 1
ATOM 902 C C . GLN A 1 120 ? -15.466 12.738 19.550 1.00 87.62 120 GLN A C 1
ATOM 904 O O . GLN A 1 120 ? -16.154 11.727 19.681 1.00 87.62 120 GLN A O 1
ATOM 909 N N . VAL A 1 121 ? -14.153 12.674 19.328 1.00 85.00 121 VAL A N 1
ATOM 910 C CA . VAL A 1 121 ? -13.383 11.434 19.187 1.00 85.00 121 VAL A CA 1
ATOM 911 C C . VAL A 1 121 ? -12.271 11.434 20.229 1.00 85.00 121 VAL A C 1
ATOM 913 O O . VAL A 1 121 ? -11.632 12.456 20.467 1.00 85.00 121 VAL A O 1
ATOM 916 N N . THR A 1 122 ? -12.026 10.288 20.862 1.00 87.81 122 THR A N 1
ATOM 917 C CA . THR A 1 122 ? -10.939 10.141 21.838 1.00 87.81 122 THR A CA 1
ATOM 918 C C . THR A 1 122 ? -9.574 10.130 21.144 1.00 87.81 122 THR A C 1
ATOM 920 O O . THR A 1 122 ? -9.448 9.713 19.991 1.00 87.81 122 THR A O 1
ATOM 923 N N . GLY A 1 123 ? -8.513 10.526 21.856 1.00 86.31 123 GLY A N 1
ATOM 924 C CA . GLY A 1 123 ? -7.144 10.437 21.323 1.00 86.31 123 GLY A CA 1
ATOM 925 C C . GLY A 1 123 ? -6.740 9.005 20.946 1.00 86.31 123 GLY A C 1
ATOM 926 O O . GLY A 1 123 ? -6.033 8.799 19.965 1.00 86.31 123 GLY A O 1
ATOM 927 N N . ALA A 1 124 ? -7.266 8.011 21.667 1.00 82.25 124 ALA A N 1
ATOM 928 C CA . ALA A 1 124 ? -7.100 6.590 21.372 1.00 82.25 124 ALA A CA 1
ATOM 929 C C . ALA A 1 124 ? -7.657 6.215 19.983 1.00 82.25 124 ALA A C 1
ATOM 931 O O . ALA A 1 124 ? -6.965 5.583 19.188 1.00 82.25 124 ALA A O 1
ATOM 932 N N . ASN A 1 125 ? -8.869 6.668 19.654 1.00 80.19 125 ASN A N 1
ATOM 933 C CA . ASN A 1 125 ? -9.488 6.410 18.352 1.00 80.19 125 ASN A CA 1
ATOM 934 C C . ASN A 1 125 ? -8.758 7.132 17.209 1.00 80.19 125 ASN A C 1
ATOM 936 O O . ASN A 1 125 ? -8.617 6.578 16.120 1.00 80.19 125 ASN A O 1
ATOM 940 N N . LEU A 1 126 ? -8.268 8.354 17.452 1.00 87.06 126 LEU A N 1
ATOM 941 C CA . LEU A 1 126 ? -7.438 9.072 16.481 1.00 87.06 126 LEU A CA 1
ATOM 942 C C . LEU A 1 126 ? -6.132 8.317 16.204 1.00 87.06 126 LEU A C 1
ATOM 944 O O . LEU A 1 126 ? -5.750 8.146 15.047 1.00 87.06 126 LEU A O 1
ATOM 948 N N . TRP A 1 127 ? -5.465 7.854 17.261 1.00 86.56 127 TRP A N 1
ATOM 949 C CA . TRP A 1 127 ? -4.231 7.085 17.149 1.00 86.56 127 TRP A CA 1
ATOM 950 C C . TRP A 1 127 ? -4.445 5.779 16.387 1.00 86.56 127 TRP A C 1
ATOM 952 O O . TRP A 1 127 ? -3.658 5.436 15.509 1.00 86.56 127 TRP A O 1
ATOM 962 N N . ALA A 1 128 ? -5.554 5.094 16.660 1.00 82.31 128 ALA A N 1
ATOM 963 C CA . ALA A 1 128 ? -5.950 3.909 15.923 1.00 82.31 128 ALA A CA 1
ATOM 964 C C . ALA A 1 128 ? -6.104 4.182 14.417 1.00 82.31 128 ALA A C 1
ATOM 966 O O . ALA A 1 128 ? -5.447 3.548 13.592 1.00 82.31 128 ALA A O 1
ATOM 967 N N . ALA A 1 129 ? -6.881 5.206 14.053 1.00 84.19 129 ALA A N 1
ATOM 968 C CA . ALA A 1 129 ? -7.069 5.586 12.655 1.00 84.19 129 ALA A CA 1
ATOM 969 C C . ALA A 1 129 ? -5.753 5.994 11.964 1.00 84.19 129 ALA A C 1
ATOM 971 O O . ALA A 1 129 ? -5.556 5.718 10.782 1.00 84.19 129 ALA A O 1
ATOM 972 N N . PHE A 1 130 ? -4.836 6.629 12.698 1.00 89.69 130 PHE A N 1
ATOM 973 C CA . PHE A 1 130 ? -3.509 6.985 12.199 1.00 89.69 130 PHE A CA 1
ATOM 974 C C . PHE A 1 130 ? -2.646 5.754 11.900 1.00 89.69 130 PHE A C 1
ATOM 976 O O . PHE A 1 130 ? -2.029 5.682 10.836 1.00 89.69 130 PHE A O 1
ATOM 983 N N . LEU A 1 131 ? -2.614 4.782 12.817 1.00 89.00 131 LEU A N 1
ATOM 984 C CA . LEU A 1 131 ? -1.889 3.527 12.619 1.00 89.00 131 LEU A CA 1
ATOM 985 C C . LEU A 1 131 ? -2.455 2.745 11.435 1.00 89.00 131 LEU A C 1
ATOM 987 O O . LEU A 1 131 ? -1.680 2.257 10.613 1.00 89.00 131 LEU A O 1
ATOM 991 N N . ASP A 1 132 ? -3.782 2.685 11.315 1.00 85.44 132 ASP A N 1
ATOM 992 C CA . ASP A 1 132 ? -4.438 2.013 10.199 1.00 85.44 132 ASP A CA 1
ATOM 993 C C . ASP A 1 132 ? -4.068 2.693 8.865 1.00 85.44 132 ASP A C 1
ATOM 995 O O . ASP A 1 132 ? -3.668 2.031 7.907 1.00 85.44 132 ASP A O 1
ATOM 999 N N . MET A 1 133 ? -4.090 4.030 8.819 1.00 91.56 133 MET A N 1
ATOM 1000 C CA . MET A 1 133 ? -3.652 4.794 7.649 1.00 91.56 133 MET A CA 1
ATOM 1001 C C . MET A 1 133 ? -2.190 4.532 7.291 1.00 91.56 133 MET A C 1
ATOM 1003 O O . MET A 1 133 ? -1.891 4.336 6.117 1.00 91.56 133 MET A O 1
ATOM 1007 N N . ILE A 1 134 ? -1.269 4.537 8.255 1.00 92.81 134 ILE A N 1
ATOM 1008 C CA . ILE A 1 134 ? 0.158 4.362 7.963 1.00 92.81 134 ILE A CA 1
ATOM 1009 C C . ILE A 1 134 ? 0.482 2.928 7.555 1.00 92.81 134 ILE A C 1
ATOM 1011 O O . ILE A 1 134 ? 1.168 2.733 6.553 1.00 92.81 134 ILE A O 1
ATOM 1015 N N . PHE A 1 135 ? 0.030 1.932 8.318 1.00 89.88 135 PHE A N 1
ATOM 1016 C CA . PHE A 1 135 ? 0.487 0.553 8.151 1.00 89.88 135 PHE A CA 1
ATOM 1017 C C . PHE A 1 135 ? -0.284 -0.242 7.102 1.00 89.88 135 PHE A C 1
ATOM 1019 O O . PHE A 1 135 ? 0.236 -1.259 6.649 1.00 89.88 135 PHE A O 1
ATOM 1026 N N . PHE A 1 136 ? -1.462 0.209 6.673 1.00 87.50 136 PHE A N 1
ATOM 1027 C CA . PHE A 1 136 ? -2.183 -0.411 5.564 1.00 87.50 136 PHE A CA 1
ATOM 1028 C C . PHE A 1 136 ? -2.047 0.441 4.299 1.00 87.50 136 PHE A C 1
ATOM 1030 O O . PHE A 1 136 ? -1.048 0.326 3.586 1.00 87.50 136 PHE A O 1
ATOM 1037 N N . GLY A 1 137 ? -3.017 1.309 4.010 1.00 90.69 137 GLY A N 1
ATOM 1038 C CA . GLY A 1 137 ? -3.081 2.053 2.757 1.00 90.69 137 GLY A CA 1
ATOM 1039 C C . GLY A 1 137 ? -1.883 2.971 2.489 1.00 90.69 137 GLY A C 1
ATOM 1040 O O . GLY A 1 137 ? -1.395 3.039 1.362 1.00 90.69 137 GLY A O 1
ATOM 1041 N N . GLY A 1 138 ? -1.365 3.646 3.514 1.00 94.75 138 GLY A N 1
ATOM 1042 C CA . GLY A 1 138 ? -0.229 4.562 3.405 1.00 94.75 138 GLY A CA 1
ATOM 1043 C C . GLY A 1 138 ? 1.068 3.857 3.022 1.00 94.75 138 GLY A C 1
ATOM 1044 O O . GLY A 1 138 ? 1.761 4.318 2.117 1.00 94.75 138 GLY A O 1
ATOM 1045 N N . ALA A 1 139 ? 1.376 2.721 3.651 1.00 96.56 139 ALA A N 1
ATOM 1046 C CA . ALA A 1 139 ? 2.575 1.940 3.361 1.00 96.56 139 ALA A CA 1
ATOM 1047 C C . ALA A 1 139 ? 2.612 1.473 1.900 1.00 96.56 139 ALA A C 1
ATOM 1049 O O . ALA A 1 139 ? 3.591 1.735 1.196 1.00 96.56 139 ALA A O 1
ATOM 1050 N N . VAL A 1 140 ? 1.539 0.829 1.421 1.00 96.50 140 VAL A N 1
ATOM 1051 C CA . VAL A 1 140 ? 1.482 0.326 0.038 1.00 96.50 140 VAL A CA 1
ATOM 1052 C C . VAL A 1 140 ? 1.547 1.4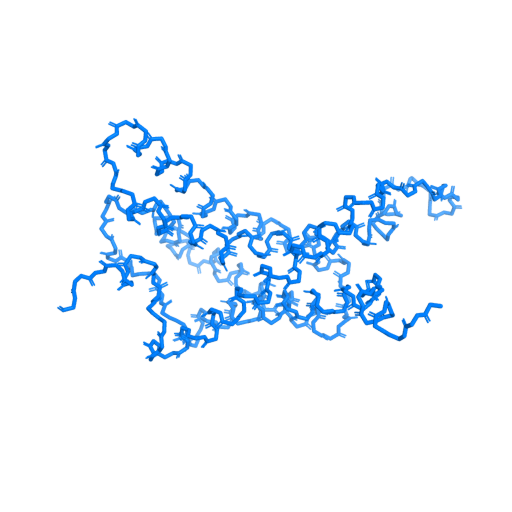59 -0.979 1.00 96.50 140 VAL A C 1
ATOM 1054 O O . VAL A 1 140 ? 2.271 1.350 -1.967 1.00 96.50 140 VAL A O 1
ATOM 1057 N N . PHE A 1 141 ? 0.855 2.571 -0.725 1.00 97.31 141 PHE A N 1
ATOM 1058 C CA . PHE A 1 141 ? 0.824 3.707 -1.642 1.00 97.31 141 PHE A CA 1
ATOM 1059 C C . PHE A 1 141 ? 2.154 4.464 -1.684 1.00 97.31 141 PHE A C 1
ATOM 1061 O O . PHE A 1 141 ? 2.603 4.864 -2.758 1.00 97.31 141 PHE A O 1
ATOM 1068 N N . LEU A 1 142 ? 2.831 4.599 -0.542 1.00 97.44 142 LEU A N 1
ATOM 1069 C CA . LEU A 1 142 ? 4.164 5.190 -0.463 1.00 97.44 142 LEU A CA 1
ATOM 1070 C C . LEU A 1 142 ? 5.188 4.365 -1.251 1.00 97.44 142 LEU A C 1
ATOM 1072 O O . LEU A 1 142 ? 5.919 4.916 -2.076 1.00 97.44 142 LEU A O 1
ATOM 10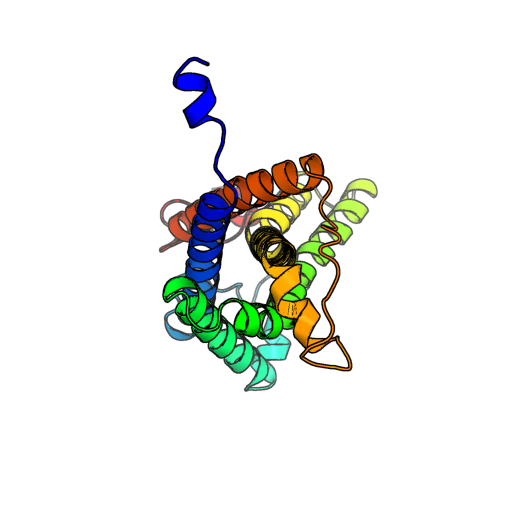76 N N . MET A 1 143 ? 5.208 3.045 -1.040 1.00 97.94 143 MET A N 1
ATOM 1077 C CA . MET A 1 143 ? 6.093 2.129 -1.765 1.00 97.94 143 MET A CA 1
ATOM 1078 C C . MET A 1 143 ? 5.807 2.130 -3.271 1.00 97.94 143 MET A C 1
ATOM 1080 O O . MET A 1 143 ? 6.733 2.216 -4.077 1.00 97.94 143 MET A O 1
ATOM 1084 N N . GLN A 1 144 ? 4.527 2.085 -3.649 1.00 97.31 144 GLN A N 1
ATOM 1085 C CA . GLN A 1 144 ? 4.067 2.201 -5.030 1.00 97.31 144 GLN A CA 1
ATOM 1086 C C . GLN A 1 144 ? 4.574 3.497 -5.675 1.00 97.31 144 GLN A C 1
ATOM 1088 O O . GLN A 1 144 ? 5.190 3.460 -6.739 1.00 97.31 144 GLN A O 1
ATOM 1093 N N . GLY A 1 145 ? 4.350 4.640 -5.020 1.00 95.69 145 GLY A N 1
ATOM 1094 C CA . GLY A 1 145 ? 4.788 5.948 -5.502 1.00 95.69 145 GLY A CA 1
ATOM 1095 C C . GLY A 1 145 ? 6.305 6.029 -5.651 1.00 95.69 145 GLY A C 1
ATOM 1096 O O . GLY A 1 145 ? 6.796 6.500 -6.674 1.00 95.69 145 GLY A O 1
ATOM 1097 N N . HIS A 1 146 ? 7.058 5.499 -4.684 1.00 95.19 146 HIS A N 1
ATOM 1098 C CA . HIS A 1 146 ? 8.514 5.423 -4.767 1.00 95.19 146 HIS A CA 1
ATOM 1099 C C . HIS A 1 146 ? 8.992 4.641 -5.992 1.00 95.19 146 HIS A C 1
ATOM 1101 O O . HIS A 1 146 ? 9.807 5.159 -6.755 1.00 95.19 146 HIS A O 1
ATOM 1107 N N . LEU A 1 147 ? 8.465 3.434 -6.218 1.00 95.12 147 LEU A N 1
ATOM 1108 C CA . LEU A 1 147 ? 8.854 2.612 -7.367 1.00 95.12 147 LEU A CA 1
ATOM 1109 C C . LEU A 1 147 ? 8.447 3.251 -8.699 1.00 95.12 147 LEU A C 1
ATOM 1111 O O . LEU A 1 147 ? 9.214 3.217 -9.659 1.00 95.12 147 LEU A O 1
ATOM 1115 N N . MET A 1 148 ? 7.264 3.867 -8.767 1.00 94.12 148 MET A N 1
ATOM 1116 C CA . MET A 1 148 ? 6.825 4.587 -9.965 1.00 94.12 148 MET A CA 1
ATOM 1117 C C . MET A 1 148 ? 7.715 5.796 -10.273 1.00 94.12 148 MET A C 1
ATOM 1119 O O . MET A 1 148 ? 7.970 6.069 -11.443 1.00 94.12 148 MET A O 1
ATOM 1123 N N . ILE A 1 149 ? 8.215 6.500 -9.254 1.00 91.75 149 ILE A N 1
ATOM 1124 C CA . ILE A 1 149 ? 9.139 7.625 -9.443 1.00 91.75 149 ILE A CA 1
ATOM 1125 C C . ILE A 1 149 ? 10.538 7.130 -9.843 1.00 91.75 149 ILE A C 1
ATOM 1127 O O . ILE A 1 149 ? 11.116 7.676 -10.780 1.00 91.75 149 ILE A O 1
ATOM 1131 N N . GLU A 1 150 ? 11.073 6.085 -9.198 1.00 90.00 150 GLU A N 1
ATOM 1132 C CA . GLU A 1 150 ? 12.371 5.484 -9.572 1.00 90.00 150 GLU A CA 1
ATOM 1133 C C . GLU A 1 150 ? 12.348 4.939 -11.014 1.00 90.00 150 GLU A C 1
ATOM 1135 O O . GLU A 1 150 ? 13.329 5.063 -11.743 1.00 90.00 150 GLU A O 1
ATOM 1140 N N . TRP A 1 151 ? 11.212 4.404 -11.474 1.00 88.94 151 TRP A N 1
ATOM 1141 C CA . TRP A 1 151 ? 11.028 3.959 -12.861 1.00 88.94 151 TRP A CA 1
ATOM 1142 C C . TRP A 1 151 ? 10.371 4.998 -13.770 1.00 88.94 151 TRP A C 1
ATOM 1144 O O . TRP A 1 151 ? 9.949 4.650 -14.873 1.00 88.94 151 TRP A O 1
ATOM 1154 N N . PHE A 1 152 ? 10.300 6.276 -13.369 1.00 84.81 152 PHE A N 1
ATOM 1155 C CA . PHE A 1 152 ? 9.594 7.298 -14.151 1.00 84.81 152 PHE A CA 1
ATOM 1156 C C . PHE A 1 152 ? 10.092 7.376 -15.607 1.00 84.81 152 PHE A C 1
ATOM 1158 O O . PHE A 1 152 ? 9.302 7.469 -16.550 1.00 84.81 152 PHE A O 1
ATOM 1165 N N . GLY A 1 153 ? 11.411 7.251 -15.795 1.00 78.06 153 GLY A N 1
ATOM 1166 C CA . GLY A 1 153 ? 12.052 7.229 -17.112 1.00 78.06 153 GLY A CA 1
ATOM 1167 C C . GLY A 1 153 ? 11.552 6.105 -18.026 1.00 78.06 153 GLY A C 1
ATOM 1168 O O . GLY A 1 153 ? 11.408 6.322 -19.226 1.00 78.06 153 GLY A O 1
ATOM 1169 N N . ASN A 1 154 ? 11.198 4.943 -17.468 1.00 80.94 154 ASN A N 1
ATOM 1170 C CA . ASN A 1 154 ? 10.657 3.812 -18.224 1.00 80.94 154 ASN A CA 1
ATOM 1171 C C . ASN A 1 154 ? 9.222 4.063 -18.711 1.00 80.94 154 ASN A C 1
ATOM 1173 O O . ASN A 1 154 ? 8.857 3.575 -19.776 1.00 80.94 154 ASN A O 1
ATOM 1177 N N . TYR A 1 155 ? 8.409 4.835 -17.978 1.00 74.56 155 TYR A N 1
ATOM 1178 C CA . TYR A 1 155 ? 7.061 5.205 -18.437 1.00 74.56 155 TYR A CA 1
ATOM 1179 C C . TYR A 1 155 ? 7.091 6.318 -19.474 1.00 74.56 155 TYR A C 1
ATOM 1181 O O . TYR A 1 155 ? 6.174 6.436 -20.279 1.00 74.56 155 TYR A O 1
ATOM 1189 N N . ARG A 1 156 ? 8.130 7.157 -19.464 1.00 72.50 156 ARG A N 1
ATOM 1190 C CA . ARG A 1 156 ? 8.187 8.348 -20.313 1.00 72.50 156 ARG A CA 1
ATOM 1191 C C . ARG A 1 156 ? 8.118 8.029 -21.807 1.00 72.50 156 ARG A C 1
ATOM 1193 O O . ARG A 1 156 ? 7.533 8.807 -22.553 1.00 72.50 156 ARG A O 1
ATOM 1200 N N . GLN A 1 157 ? 8.636 6.872 -22.212 1.00 71.75 157 GLN A N 1
ATOM 1201 C CA . GLN A 1 157 ? 8.549 6.371 -23.587 1.00 71.75 157 GLN A CA 1
ATOM 1202 C C . GLN A 1 157 ? 7.105 6.081 -24.034 1.00 71.75 157 GLN A C 1
ATOM 1204 O O . GLN A 1 157 ? 6.803 6.154 -25.219 1.00 71.75 157 GLN A O 1
ATOM 1209 N N . LEU A 1 158 ? 6.188 5.802 -23.100 1.00 71.94 158 LEU A N 1
ATOM 1210 C CA . LEU A 1 158 ? 4.764 5.616 -23.409 1.00 71.94 158 LEU A CA 1
ATOM 1211 C C . LEU A 1 158 ? 4.063 6.938 -23.750 1.00 71.94 158 LEU A C 1
ATOM 1213 O O . LEU A 1 158 ? 2.992 6.928 -24.347 1.00 71.94 158 LEU A O 1
ATOM 1217 N N . PHE A 1 159 ? 4.651 8.070 -23.357 1.00 74.81 159 PHE A N 1
ATOM 1218 C CA . PHE A 1 159 ? 4.077 9.404 -23.544 1.00 74.81 159 PHE A CA 1
ATOM 1219 C C . PHE A 1 159 ? 4.791 10.217 -24.627 1.00 74.81 159 PHE A C 1
ATOM 1221 O O . PHE A 1 159 ? 4.408 11.356 -24.896 1.00 74.81 159 PHE A O 1
ATOM 1228 N N . THR A 1 160 ? 5.841 9.672 -25.241 1.00 73.38 160 THR A N 1
ATOM 1229 C CA . THR A 1 160 ? 6.530 10.320 -26.356 1.00 73.38 160 THR A CA 1
ATOM 1230 C C . THR A 1 160 ? 5.808 10.005 -27.665 1.00 73.38 160 THR A C 1
ATOM 1232 O O . THR A 1 160 ? 5.625 8.827 -27.967 1.00 73.38 160 THR A O 1
ATOM 1235 N N . PRO A 1 161 ? 5.439 11.019 -28.474 1.00 73.00 161 PRO A N 1
ATOM 1236 C CA . PRO A 1 161 ? 4.782 10.805 -29.768 1.00 73.00 161 PRO A CA 1
ATOM 1237 C C . PRO A 1 161 ? 5.606 9.951 -30.741 1.00 73.00 161 PRO A C 1
ATOM 1239 O O . PRO A 1 161 ? 5.046 9.310 -31.626 1.00 73.00 161 PRO A O 1
ATOM 1242 N N . THR A 1 162 ? 6.930 9.944 -30.5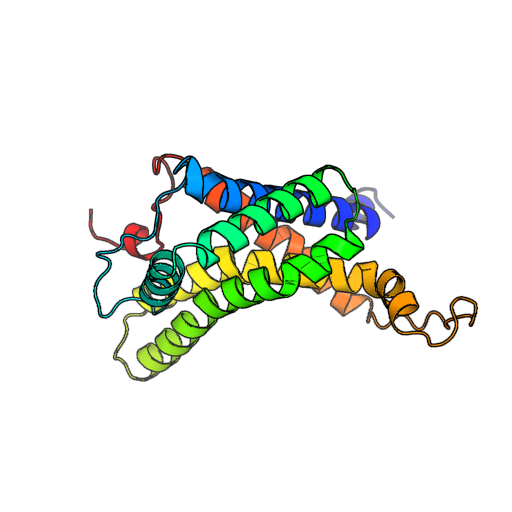67 1.00 73.94 162 THR A N 1
ATOM 1243 C CA . THR A 1 162 ? 7.881 9.232 -31.419 1.00 73.94 162 THR A CA 1
ATOM 1244 C C . THR A 1 162 ? 8.740 8.305 -30.552 1.00 73.94 162 THR A C 1
ATOM 1246 O O . THR A 1 162 ? 9.419 8.816 -29.658 1.00 73.94 162 THR A O 1
ATOM 1249 N N . PRO A 1 163 ? 8.758 6.982 -30.809 1.00 60.56 163 PRO A N 1
ATOM 1250 C CA . PRO A 1 163 ? 9.536 6.005 -30.035 1.00 60.56 163 PRO A CA 1
ATOM 1251 C C . PRO A 1 163 ? 11.045 6.298 -29.958 1.00 60.56 163 PRO A C 1
ATOM 1253 O O . PRO A 1 163 ? 11.680 5.961 -28.963 1.00 60.56 163 PRO A O 1
ATOM 1256 N N . ASP A 1 164 ? 11.593 6.975 -30.973 1.00 63.25 164 ASP A N 1
ATOM 1257 C CA . ASP A 1 164 ? 13.038 7.204 -31.133 1.00 63.25 164 ASP A CA 1
ATOM 1258 C C . ASP A 1 164 ? 13.484 8.634 -30.794 1.00 63.25 164 ASP A C 1
ATOM 1260 O O . ASP A 1 164 ? 14.660 8.981 -30.931 1.00 63.25 164 ASP A O 1
ATOM 1264 N N . ALA A 1 165 ? 12.562 9.504 -30.368 1.00 67.12 165 ALA A N 1
ATOM 1265 C CA . ALA A 1 165 ? 12.947 10.842 -29.946 1.00 67.12 165 ALA A CA 1
ATOM 1266 C C . ALA A 1 165 ? 13.771 10.729 -28.660 1.00 67.12 165 ALA A C 1
ATOM 1268 O O . ALA A 1 165 ? 13.248 10.329 -27.620 1.00 67.12 165 ALA A O 1
ATOM 1269 N N . ALA A 1 166 ? 15.056 11.091 -28.732 1.00 62.38 166 ALA A N 1
ATOM 1270 C CA . ALA A 1 166 ? 15.932 11.158 -27.573 1.00 62.38 166 ALA A CA 1
ATOM 1271 C C . ALA A 1 166 ? 15.268 12.017 -26.492 1.00 62.38 166 ALA A C 1
ATOM 1273 O O . ALA A 1 166 ? 15.161 13.240 -26.604 1.00 62.38 166 ALA A O 1
ATOM 1274 N N . VAL A 1 167 ? 14.776 11.356 -25.451 1.00 61.09 167 VAL A N 1
ATOM 1275 C CA . VAL A 1 167 ? 14.171 12.031 -24.320 1.00 61.09 167 VAL A CA 1
ATOM 1276 C C . VAL A 1 167 ? 15.314 12.553 -23.461 1.00 61.09 167 VAL A C 1
ATOM 1278 O O . VAL A 1 167 ? 16.059 11.738 -22.917 1.00 61.09 167 VAL A O 1
ATOM 1281 N N . PRO A 1 168 ? 15.489 13.878 -23.314 1.00 61.19 168 PRO A N 1
ATOM 1282 C CA . PRO A 1 168 ? 16.522 14.393 -22.435 1.00 61.19 168 PRO A CA 1
ATOM 1283 C C . PRO A 1 168 ? 16.265 13.870 -21.023 1.00 61.19 168 PRO A C 1
ATOM 1285 O O . PRO A 1 168 ? 15.154 14.019 -20.493 1.00 61.19 168 PRO A O 1
ATOM 1288 N N . ASP A 1 169 ? 17.303 13.278 -20.433 1.00 62.91 169 ASP A N 1
ATOM 1289 C CA . ASP A 1 169 ? 17.317 12.787 -19.058 1.00 62.91 169 ASP A CA 1
ATOM 1290 C C . ASP A 1 169 ? 17.299 13.979 -18.089 1.00 62.91 169 ASP A C 1
ATOM 1292 O O . ASP A 1 169 ? 18.279 14.353 -17.448 1.00 62.91 169 ASP A O 1
ATOM 1296 N N . ARG A 1 170 ? 16.164 14.681 -18.044 1.00 56.16 170 ARG A N 1
ATOM 1297 C CA . ARG A 1 170 ? 15.854 15.606 -16.961 1.00 56.16 170 ARG A CA 1
ATOM 1298 C C . ARG A 1 170 ? 15.366 14.753 -15.808 1.00 56.16 170 ARG A C 1
ATOM 1300 O O . ARG A 1 170 ? 14.162 14.534 -15.676 1.00 56.16 170 ARG A O 1
ATOM 1307 N N . GLY A 1 171 ? 16.309 14.291 -14.992 1.00 58.97 171 GLY A N 1
ATOM 1308 C CA . GLY A 1 171 ? 16.019 13.702 -13.694 1.00 58.97 171 GLY A CA 1
ATOM 1309 C C . GLY A 1 171 ? 15.140 14.662 -12.893 1.00 58.97 171 GLY A C 1
ATOM 1310 O O . GLY A 1 171 ? 15.602 15.691 -12.409 1.00 58.97 171 GLY A O 1
ATOM 1311 N N . TRP A 1 172 ? 13.849 14.348 -12.784 1.00 58.44 172 TRP A N 1
ATOM 1312 C CA . TRP A 1 172 ? 12.875 15.102 -11.981 1.00 58.44 172 TRP A CA 1
ATOM 1313 C C . TRP A 1 172 ? 13.153 15.009 -10.474 1.00 58.44 172 TRP A C 1
ATOM 1315 O O . TRP A 1 172 ? 12.524 15.681 -9.659 1.00 58.44 172 TRP A O 1
ATOM 1325 N N . SER A 1 173 ? 14.106 14.173 -10.082 1.00 61.66 173 SER A N 1
ATOM 1326 C CA . SER A 1 173 ? 14.422 13.882 -8.700 1.00 61.66 173 SER A CA 1
ATOM 1327 C C . SER A 1 173 ? 15.386 14.903 -8.104 1.00 61.66 173 SER A C 1
ATOM 1329 O O . SER A 1 173 ? 16.586 14.870 -8.373 1.00 61.66 173 SER A O 1
ATOM 1331 N N . CYS A 1 174 ? 14.891 15.731 -7.183 1.00 78.25 174 CYS A N 1
ATOM 1332 C CA . CYS A 1 174 ? 15.746 16.306 -6.147 1.00 78.25 174 CYS A CA 1
ATOM 1333 C C . CYS A 1 174 ? 16.381 15.141 -5.356 1.00 78.25 174 CYS A C 1
ATOM 1335 O O . CYS A 1 174 ? 15.637 14.380 -4.726 1.00 78.25 174 CYS A O 1
ATOM 1337 N N . PRO A 1 175 ? 17.721 14.969 -5.347 1.00 82.25 175 PRO A N 1
ATOM 1338 C CA . PRO A 1 175 ? 18.360 13.796 -4.740 1.00 82.25 175 PRO A CA 1
ATOM 1339 C C . PRO A 1 175 ? 17.994 13.603 -3.264 1.00 82.25 175 PRO A C 1
ATOM 1341 O O . PRO A 1 175 ? 17.821 12.479 -2.798 1.00 82.25 175 PRO A O 1
ATOM 1344 N N . ARG A 1 176 ? 17.803 14.711 -2.536 1.00 85.50 176 ARG A N 1
ATOM 1345 C CA . ARG A 1 176 ? 17.376 14.697 -1.130 1.00 85.50 176 ARG A CA 1
ATOM 1346 C C . ARG A 1 176 ? 15.949 14.184 -0.963 1.00 85.50 176 ARG A C 1
ATOM 1348 O O . ARG A 1 176 ? 15.708 13.363 -0.086 1.00 85.50 176 ARG A O 1
ATOM 1355 N N . ALA A 1 177 ? 15.021 14.630 -1.810 1.00 86.81 177 ALA A N 1
ATOM 1356 C CA . ALA A 1 177 ? 13.634 14.173 -1.760 1.00 86.81 177 ALA A CA 1
ATOM 1357 C C . ALA A 1 177 ? 13.537 12.668 -2.053 1.00 86.81 177 ALA A C 1
ATOM 1359 O O . ALA A 1 177 ? 12.843 11.949 -1.339 1.00 86.81 177 ALA A O 1
ATOM 1360 N N . MET A 1 178 ? 14.306 12.174 -3.031 1.00 87.88 178 MET A N 1
ATOM 1361 C CA . MET A 1 178 ? 14.372 10.738 -3.321 1.00 87.88 178 MET A CA 1
ATOM 1362 C C . MET A 1 178 ? 14.981 9.932 -2.181 1.00 87.88 178 MET A C 1
ATOM 1364 O O . MET A 1 178 ? 14.479 8.856 -1.873 1.00 87.88 178 MET A O 1
ATOM 1368 N N . ALA A 1 179 ? 16.022 10.445 -1.523 1.00 89.38 179 ALA A N 1
ATOM 1369 C CA . ALA A 1 179 ? 16.595 9.785 -0.355 1.00 89.38 179 ALA A CA 1
ATOM 1370 C C . ALA A 1 179 ? 15.568 9.662 0.784 1.00 89.38 179 ALA A C 1
ATOM 1372 O O . ALA A 1 179 ? 15.430 8.586 1.363 1.00 89.38 179 ALA A O 1
ATOM 1373 N N . VAL A 1 180 ? 14.808 10.727 1.066 1.00 91.38 180 VAL A N 1
ATOM 1374 C CA . VAL A 1 180 ? 13.739 10.706 2.078 1.00 91.38 180 VAL A CA 1
ATOM 1375 C C . VAL A 1 180 ? 12.649 9.706 1.700 1.00 91.38 180 VAL A C 1
ATOM 1377 O O . VAL A 1 180 ? 12.296 8.857 2.513 1.00 91.38 180 VAL A O 1
ATOM 1380 N N . LEU A 1 181 ? 12.156 9.757 0.460 1.00 92.88 181 LEU A N 1
ATOM 1381 C CA . LEU A 1 181 ? 11.109 8.858 -0.025 1.00 92.88 181 LEU A CA 1
ATOM 1382 C C . LEU A 1 181 ? 11.541 7.386 0.030 1.00 92.88 181 LEU A C 1
ATOM 1384 O O . LEU A 1 181 ? 10.763 6.520 0.430 1.00 92.88 181 LEU A O 1
ATOM 1388 N N . ARG A 1 182 ? 12.797 7.111 -0.326 1.00 93.44 182 ARG A N 1
ATOM 1389 C CA . ARG A 1 182 ? 13.406 5.782 -0.266 1.00 93.44 182 ARG A CA 1
ATOM 1390 C C . ARG A 1 182 ? 13.425 5.237 1.155 1.00 93.44 182 ARG A C 1
ATOM 1392 O O . ARG A 1 182 ? 12.927 4.142 1.400 1.00 93.44 182 ARG A O 1
ATOM 1399 N N . TRP A 1 183 ? 13.975 6.006 2.094 1.00 94.12 183 TRP A N 1
ATOM 1400 C CA . TRP A 1 183 ? 14.033 5.598 3.496 1.00 94.12 183 TRP A CA 1
ATOM 1401 C C . TRP A 1 183 ? 12.641 5.441 4.098 1.00 94.12 183 TRP A C 1
ATOM 1403 O O . TRP A 1 183 ? 12.385 4.443 4.765 1.00 94.12 183 TRP A O 1
ATOM 1413 N N . ALA A 1 184 ? 11.723 6.363 3.804 1.00 95.25 184 ALA A N 1
ATOM 1414 C CA . ALA A 1 184 ? 10.342 6.269 4.254 1.00 95.25 184 ALA A CA 1
ATOM 1415 C C . ALA A 1 184 ? 9.667 4.989 3.731 1.00 95.25 184 ALA A C 1
ATOM 1417 O O . ALA A 1 184 ? 9.054 4.266 4.509 1.00 95.25 184 ALA A O 1
ATOM 1418 N N . SER A 1 185 ? 9.850 4.655 2.450 1.00 96.44 185 SER A N 1
ATOM 1419 C CA . SER A 1 185 ? 9.286 3.441 1.840 1.00 96.44 185 SER A CA 1
ATOM 1420 C C . SER A 1 185 ? 9.837 2.163 2.467 1.00 96.44 185 SER A C 1
ATOM 1422 O O . SER A 1 185 ? 9.073 1.247 2.759 1.00 96.44 185 SER A O 1
ATOM 1424 N N . ILE A 1 186 ? 11.151 2.102 2.713 1.00 95.81 186 ILE A N 1
ATOM 1425 C CA . ILE A 1 186 ? 11.790 0.941 3.347 1.00 95.81 186 ILE A CA 1
ATOM 1426 C C . ILE A 1 186 ? 11.307 0.783 4.791 1.00 95.81 186 ILE A C 1
ATOM 1428 O O . ILE A 1 186 ? 10.914 -0.312 5.184 1.00 95.81 186 ILE A O 1
ATOM 1432 N N . LEU A 1 187 ? 11.330 1.857 5.582 1.00 95.88 187 LEU A N 1
ATOM 1433 C CA . LEU A 1 187 ? 11.007 1.793 7.007 1.00 95.88 187 LEU A CA 1
ATOM 1434 C C . LEU A 1 187 ? 9.516 1.543 7.237 1.00 95.88 187 LEU A C 1
ATOM 1436 O O . LEU A 1 187 ? 9.163 0.623 7.970 1.00 95.88 187 LEU A O 1
ATOM 1440 N N . ILE A 1 188 ? 8.643 2.316 6.586 1.00 95.75 188 ILE A N 1
ATOM 1441 C CA . ILE A 1 188 ? 7.190 2.191 6.752 1.00 95.75 188 ILE A CA 1
ATOM 1442 C C . ILE A 1 188 ? 6.699 0.887 6.122 1.00 95.75 188 ILE A C 1
ATOM 1444 O O . ILE A 1 188 ? 5.946 0.156 6.759 1.00 95.75 188 ILE A O 1
ATOM 1448 N N . GLY A 1 189 ? 7.163 0.545 4.916 1.00 95.88 189 GLY A N 1
ATOM 1449 C CA . GLY A 1 189 ? 6.814 -0.714 4.254 1.00 95.88 189 GLY A CA 1
ATOM 1450 C C . GLY A 1 189 ? 7.324 -1.944 5.006 1.00 95.88 189 GLY A C 1
ATOM 1451 O O . GLY A 1 189 ? 6.593 -2.915 5.200 1.00 95.88 189 GLY A O 1
ATOM 1452 N N . GLY A 1 190 ? 8.566 -1.900 5.492 1.00 95.81 190 GLY A N 1
ATOM 1453 C CA . GLY A 1 190 ? 9.144 -2.964 6.310 1.00 95.81 190 GLY A CA 1
ATOM 1454 C C . GLY A 1 190 ? 8.375 -3.160 7.616 1.00 95.81 190 GLY A C 1
ATOM 1455 O O . GLY A 1 190 ? 7.946 -4.274 7.913 1.00 95.81 190 GLY A O 1
ATOM 1456 N N . ALA A 1 191 ? 8.123 -2.077 8.356 1.00 94.56 191 ALA A N 1
ATOM 1457 C CA . ALA A 1 191 ? 7.363 -2.125 9.602 1.00 94.56 191 ALA A CA 1
ATOM 1458 C C . ALA A 1 191 ? 5.908 -2.581 9.384 1.00 94.56 191 ALA A C 1
ATOM 1460 O O . ALA A 1 191 ? 5.420 -3.428 10.126 1.00 94.56 191 ALA A O 1
ATOM 1461 N N . SER A 1 192 ? 5.248 -2.107 8.323 1.00 93.62 192 SER A N 1
ATOM 1462 C CA . SER A 1 192 ? 3.924 -2.579 7.886 1.00 93.62 192 SER A CA 1
ATOM 1463 C C . SER A 1 192 ? 3.919 -4.079 7.590 1.00 93.62 192 SER A C 1
ATOM 1465 O O . SER A 1 192 ? 3.015 -4.795 8.011 1.00 93.62 192 SER A O 1
ATOM 1467 N N . THR A 1 193 ? 4.960 -4.596 6.937 1.00 93.06 193 THR A N 1
ATOM 1468 C CA . THR A 1 193 ? 5.064 -6.034 6.647 1.00 93.06 193 THR A CA 1
ATOM 1469 C C . THR A 1 193 ? 5.213 -6.849 7.921 1.00 93.06 193 THR A C 1
ATOM 1471 O O . THR A 1 193 ? 4.529 -7.855 8.082 1.00 93.06 193 THR A O 1
ATOM 1474 N N . VAL A 1 194 ? 6.063 -6.404 8.850 1.00 91.50 194 VAL A N 1
ATOM 1475 C CA . VAL A 1 194 ? 6.201 -7.042 10.167 1.00 91.50 194 VAL A CA 1
ATOM 1476 C C . VAL A 1 194 ? 4.870 -7.017 10.918 1.00 91.50 194 VAL A C 1
ATOM 1478 O O . VAL A 1 194 ? 4.489 -8.029 11.500 1.00 91.50 194 VAL A O 1
ATOM 1481 N N . TRP A 1 195 ? 4.131 -5.907 10.851 1.00 88.38 195 TRP A N 1
ATOM 1482 C CA . TRP A 1 195 ? 2.798 -5.787 11.439 1.00 88.38 195 TRP A CA 1
ATOM 1483 C C . TRP A 1 195 ? 1.809 -6.794 10.832 1.00 88.38 195 TRP A C 1
ATOM 1485 O O . TRP A 1 195 ? 1.159 -7.537 11.563 1.00 88.38 195 TRP A O 1
ATOM 1495 N N . ILE A 1 196 ? 1.745 -6.887 9.499 1.00 86.00 196 ILE A N 1
ATOM 1496 C CA . ILE A 1 196 ? 0.914 -7.860 8.769 1.00 86.00 196 ILE A CA 1
ATOM 1497 C C . ILE A 1 196 ? 1.256 -9.295 9.166 1.00 86.00 196 ILE A C 1
ATOM 1499 O O . ILE A 1 196 ? 0.355 -10.079 9.455 1.00 86.00 196 ILE A O 1
ATOM 1503 N N . VAL A 1 197 ? 2.543 -9.633 9.233 1.00 85.94 197 VAL A N 1
ATOM 1504 C CA . VAL A 1 197 ? 2.995 -10.961 9.665 1.00 85.94 197 VAL A CA 1
ATOM 1505 C C . VAL A 1 197 ? 2.626 -11.220 11.129 1.00 85.94 197 VAL A C 1
ATOM 1507 O O . VAL A 1 197 ? 2.158 -12.307 11.449 1.00 85.94 197 VAL A O 1
ATOM 1510 N N . GLY A 1 198 ? 2.761 -10.229 12.013 1.00 84.56 198 GLY A N 1
ATOM 1511 C CA . GLY A 1 198 ? 2.377 -10.343 13.424 1.00 84.56 198 GLY A CA 1
ATOM 1512 C C . GLY A 1 198 ? 0.869 -10.510 13.659 1.00 84.56 198 GLY A C 1
ATOM 1513 O O . GLY A 1 198 ? 0.468 -11.041 14.697 1.00 84.56 198 GLY A O 1
ATOM 1514 N N . MET A 1 199 ? 0.034 -10.104 12.697 1.00 81.62 199 MET A N 1
ATOM 1515 C CA . MET A 1 199 ? -1.414 -10.345 12.716 1.00 81.62 199 MET A CA 1
ATOM 1516 C C . MET A 1 199 ? -1.807 -11.752 12.245 1.00 81.62 199 MET A C 1
ATOM 1518 O O . MET A 1 199 ? -2.960 -12.148 12.434 1.00 81.62 199 MET A O 1
ATOM 1522 N N . VAL A 1 200 ? -0.891 -12.523 11.643 1.00 79.50 200 VAL A N 1
ATOM 1523 C CA . VAL A 1 200 ? -1.185 -13.892 11.194 1.00 79.50 200 VAL A CA 1
ATOM 1524 C C . VAL A 1 200 ? -1.577 -14.743 12.401 1.00 79.50 200 VAL A C 1
ATOM 1526 O O . VAL A 1 200 ? -0.815 -14.920 13.351 1.00 79.50 200 VAL A O 1
ATOM 1529 N N . GLY A 1 201 ? -2.813 -15.242 12.380 1.00 67.94 201 GLY A N 1
ATOM 1530 C CA . GLY A 1 201 ? -3.397 -16.007 13.481 1.00 67.94 201 GLY A CA 1
ATOM 1531 C C . GLY A 1 201 ? -3.734 -15.202 14.745 1.00 67.94 201 GLY A C 1
ATOM 1532 O O . GLY A 1 201 ? -4.100 -15.814 15.737 1.00 67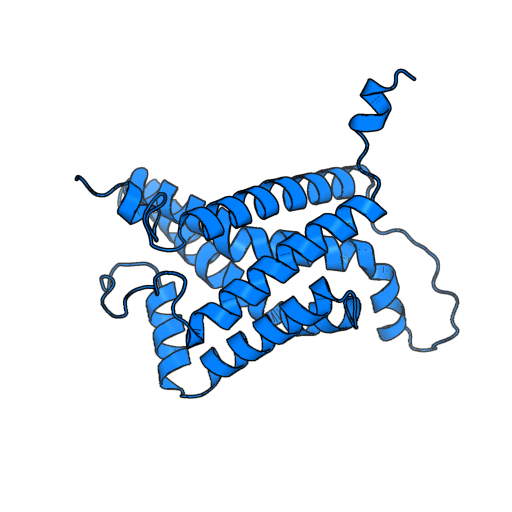.94 201 GLY A O 1
ATOM 1533 N N . GLN A 1 202 ? -3.631 -13.865 14.736 1.00 70.69 202 GLN A N 1
ATOM 1534 C CA . GLN A 1 202 ? -3.974 -12.969 15.860 1.00 70.69 202 GLN A CA 1
ATOM 1535 C C . GLN A 1 202 ? -3.226 -13.222 17.189 1.00 70.69 202 GLN A C 1
ATOM 1537 O O . GLN A 1 202 ? -3.603 -12.662 18.217 1.00 70.69 202 GLN A O 1
ATOM 1542 N N . TRP A 1 203 ? -2.159 -14.028 17.197 1.00 66.81 203 TRP A N 1
ATOM 1543 C CA . TRP A 1 203 ? -1.468 -14.418 18.435 1.00 66.81 203 TRP A CA 1
ATOM 1544 C C . TRP A 1 203 ? -0.644 -13.281 19.059 1.00 66.81 203 TRP A C 1
ATOM 1546 O O . TRP A 1 203 ? -0.504 -13.236 20.279 1.00 66.81 203 TRP A O 1
ATOM 1556 N N . LEU A 1 204 ? -0.091 -12.372 18.243 1.00 68.62 204 LEU A N 1
ATOM 1557 C CA . LEU A 1 204 ? 0.771 -11.276 18.709 1.00 68.62 204 LEU A CA 1
ATOM 1558 C C . LEU A 1 204 ? 0.136 -9.891 18.562 1.00 68.62 204 LEU A C 1
ATOM 1560 O O . LEU A 1 204 ? 0.251 -9.077 19.478 1.00 68.62 204 LEU A O 1
ATOM 1564 N N . ILE A 1 205 ? -0.499 -9.610 17.420 1.00 68.94 205 ILE A N 1
ATOM 1565 C CA . ILE A 1 205 ? -1.035 -8.282 17.102 1.00 68.94 205 ILE A CA 1
ATOM 1566 C C . ILE A 1 205 ? -2.526 -8.405 16.738 1.00 68.94 205 ILE A C 1
ATOM 1568 O O . ILE A 1 205 ? -2.864 -9.125 15.794 1.00 68.94 205 ILE A O 1
ATOM 1572 N N . PRO A 1 206 ? -3.433 -7.722 17.463 1.00 63.22 206 PRO A N 1
ATOM 1573 C CA . PRO A 1 206 ? -4.846 -7.635 17.109 1.00 63.22 206 PRO A CA 1
ATOM 1574 C C . PRO A 1 206 ? -5.066 -7.000 15.729 1.00 63.22 206 PRO A C 1
ATOM 1576 O O . PRO A 1 206 ? -4.313 -6.126 15.309 1.00 63.22 206 PRO A O 1
ATOM 1579 N N . TRP A 1 207 ? -6.144 -7.410 15.051 1.00 60.97 207 TRP A N 1
ATOM 1580 C CA . TRP A 1 207 ? -6.481 -6.985 13.682 1.00 60.97 207 TRP A CA 1
ATOM 1581 C C . TRP A 1 207 ? -6.604 -5.473 13.495 1.00 60.97 207 TRP A C 1
ATOM 1583 O O . TRP A 1 207 ? -6.244 -4.937 12.451 1.00 60.97 207 TRP A O 1
ATOM 1593 N N . SER A 1 208 ? -7.163 -4.800 14.497 1.00 62.88 208 SER A N 1
ATOM 1594 C CA . SER A 1 208 ? -7.321 -3.359 14.491 1.00 62.88 208 SER A CA 1
ATOM 1595 C C . SER A 1 208 ? -6.557 -2.767 15.658 1.00 62.88 208 SER A C 1
ATOM 1597 O O . SER A 1 208 ? -6.492 -3.322 16.758 1.00 62.88 208 SER A O 1
ATOM 1599 N N . SER A 1 209 ? -6.015 -1.585 15.426 1.00 57.28 209 SER A N 1
ATOM 1600 C CA . SER A 1 209 ? -5.483 -0.733 16.481 1.00 57.28 209 SER A CA 1
ATOM 1601 C C . SER A 1 209 ? -6.530 -0.448 17.574 1.00 57.28 209 SER A C 1
ATOM 1603 O O . SER A 1 209 ? -6.179 -0.332 18.743 1.00 57.28 209 SER A O 1
ATOM 1605 N N . LEU A 1 210 ? -7.828 -0.460 17.245 1.00 54.44 210 LEU A N 1
ATOM 1606 C CA . LEU A 1 210 ? -8.915 -0.428 18.234 1.00 54.44 210 LEU A CA 1
ATOM 1607 C C . LEU A 1 210 ? -8.962 -1.682 19.121 1.00 54.44 210 LEU A C 1
ATOM 1609 O O . LEU A 1 210 ? -9.205 -1.563 20.316 1.00 54.44 210 LEU A O 1
ATOM 1613 N N . ALA A 1 211 ? -8.690 -2.870 18.579 1.00 57.50 211 ALA A N 1
ATOM 1614 C CA . ALA A 1 211 ? -8.615 -4.101 19.364 1.00 57.50 211 ALA A CA 1
ATOM 1615 C C . ALA A 1 211 ? -7.372 -4.148 20.273 1.00 57.50 211 ALA A C 1
ATOM 1617 O O . ALA A 1 211 ? -7.407 -4.796 21.315 1.00 57.50 211 ALA A O 1
ATOM 1618 N N . VAL A 1 212 ? -6.298 -3.423 19.935 1.00 56.09 212 VAL A N 1
ATOM 1619 C CA . VAL A 1 212 ? -5.169 -3.180 20.860 1.00 56.09 212 VAL A CA 1
ATOM 1620 C C . VAL A 1 212 ? -5.599 -2.316 22.047 1.00 56.09 212 VAL A C 1
ATOM 1622 O O . VAL A 1 212 ? -5.092 -2.490 23.152 1.00 56.09 212 VAL A O 1
ATOM 1625 N N . LEU A 1 213 ? -6.525 -1.386 21.819 1.00 52.44 213 LEU A N 1
ATOM 1626 C CA . LEU A 1 213 ? -6.970 -0.397 22.802 1.00 52.44 213 LEU A CA 1
ATOM 1627 C C . LEU A 1 213 ? -8.211 -0.841 23.594 1.00 52.44 213 LEU A C 1
ATOM 1629 O O . LEU A 1 213 ? -8.636 -0.128 24.502 1.00 52.44 213 LEU A O 1
ATOM 1633 N N . ALA A 1 214 ? -8.791 -2.000 23.273 1.00 51.94 214 ALA A N 1
ATOM 1634 C CA . ALA A 1 214 ? -9.913 -2.558 24.014 1.00 51.94 214 ALA A CA 1
ATOM 1635 C C . ALA A 1 214 ? -9.452 -3.039 25.408 1.00 51.94 214 ALA A C 1
ATOM 1637 O O . ALA A 1 214 ? -8.414 -3.702 25.506 1.00 51.94 214 ALA A O 1
ATOM 1638 N N . PRO A 1 215 ? -10.195 -2.731 26.490 1.00 51.19 215 PRO A N 1
ATOM 1639 C CA . PRO A 1 215 ? -9.896 -3.277 27.810 1.00 51.19 215 PRO A CA 1
ATOM 1640 C C . PRO A 1 215 ? -9.999 -4.809 27.768 1.00 51.19 215 PRO A C 1
ATOM 1642 O O . PRO A 1 215 ? -10.981 -5.346 27.254 1.00 51.19 215 PRO A O 1
ATOM 1645 N N . ARG A 1 216 ? -8.955 -5.486 28.258 1.00 50.34 216 ARG A N 1
ATOM 1646 C CA . ARG A 1 216 ? -8.907 -6.948 28.411 1.00 50.34 216 ARG A CA 1
ATOM 1647 C C . ARG A 1 216 ? -9.599 -7.392 29.689 1.00 50.34 216 ARG A C 1
ATOM 1649 O O . ARG A 1 216 ? -9.464 -6.661 30.695 1.00 50.34 216 ARG A O 1
#

Radius of gyration: 19.24 Å; chains: 1; bounding box: 58×37×60 Å

Secondary structure (DSSP, 8-state):
--HHHHHT---HHHHHHHHHHHHHHHHHHHHHHHHH--SPPPPTTS-TTS-THHHHHHHHHHTSSHHHHHHHHHHHHHHHHHTTSSHHHHHHHHHHHHHHHHHHHHHHHHHHHHHHHTTSS-HHHHHHHHHHHIIIIIHHHHHHHHHHHHTHHHHHTTS-SSTTS---------HHHHHHHHHHHHHHHHHHHHHHHHTGGGSSS-SSHHHHHS--

pLDDT: mean 82.9, std 15.44, range [42.47, 98.38]